Protein 3HFT (pdb70)

Foldseek 3Di:
DVLLQEAAPVQDDVVDCVSFQQHEEEEEEAPPFAPVLVVVVVVLVVVLVAAYEYADDDDDCCVVVQVPDPSYAYHHAFEQVVVVVDDDDDHDVVRVVVRCVRPPPGAEYAYDVLDDDPVNVLCLVSRHAEYERAEDALPNPDAAEWDFDPDSTIYDYEHEEFQVCQVVVPDQDDPDDSSGGSGHGHYYYYYSLCLLFDNHCVLVVVCVVCSNPPVCSNVSDDPDGGDNSSVVSVSVVRD

Solvent-accessible surface area: 10850 Å² total

B-factor: mean 38.39, std 8.43, range [23.44, 77.84]

Secondary structure (DSSP, 8-state):
-TT--B--GGG--TT-GGGTTT-EEEEEE-TT--HHHHHHHHHHHHHHT--EEEEE-S--THHHHHHH-TTEEEEE----HHHHHS--S--HHHHHHHHHTTSTT--EE--GGG---HHHH--TTTT--EE---B--TTSS-----B--SS---B--B-EEHHHHHHHT--SS-SS-TT--TTS-EEEEE-HHHH---S-HHHHHHTGGGTT-TTTGGGG--SSS-HHHHHHHHHHHH-

Nearest PDB structures (foldseek):
  3hft-assembly1_A-2  TM=1.003E+00  e=2.431E-51  Bordetella bronchiseptica
  6p7d-assembly1_B  TM=3.905E-01  e=9.434E-02  Salmonella enterica subsp. enterica serovar Typhimurium
  7e3s-assembly1_A  TM=4.113E-01  e=2.604E+00  Shewanella oneidensis MR-1
  3l8u-assembly1_A  TM=4.921E-01  e=8.035E+00  Streptococcus mutans UA159
  1zd1-assembly1_A  TM=1.980E-01  e=1.308E+00  Homo sapiens

CATH classification: 3.20.20.370

Organism: Bordetella bronchiseptica (strain ATCC BAA-588 / NCTC 13252 / RB50) (NCBI:txid257310)

Radius of gyration: 17.28 Å; Cα contacts (8 Å, |Δi|>4): 439; chains: 1; bounding box: 44×46×35 Å

Sequence (239 aa):
RYDNKFARISDIDINQPESWRGRIFLTFDIDWAADFVLQDTIDLIEGAGVCATWFATHSTPLLENIRRNPLFELGVHPNFNPLLAGAHHAEGVQEILDRTLELAPGCVSVRSHSLVQATSILNFGERRLRYDCNILVPWDAGIVLQQPWRHWTGDVRVPYLWEDDVACLYDWEFDSTFDYWYQPDGINVLDFHPIHVYNTESSLRRYEDSREVVHRNPVDLIRWRNTSSAGSRTFLQSLLARNI

Structure (mmCIF, N/CA/C/O backbone):
data_3HFT
#
_entry.id   3HFT
#
_cell.length_a   74.724
_cell.length_b   74.724
_cell.length_c   142.692
_cell.angle_alpha   90.000
_cell.angle_beta   90.000
_cell.angle_gamma   90.000
#
_symmetry.space_group_name_H-M   'P 41 21 2'
#
loop_
_entity.id
_entity.type
_entity.pdbx_description
1 polymer 'WbmS, polysaccharide deacetylase involved in O-antigen biosynthesis'
2 non-polymer 'ZINC ION'
3 non-polymer 'UNKNOWN LIGAND'
4 non-polymer 1,2-ETHANEDIOL
5 non-polymer (4S)-2-METHYL-2,4-PENTANEDIOL
6 water water
#
loop_
_atom_site.group_PDB
_atom_site.id
_atom_site.type_symbol
_atom_site.label_atom_id
_atom_site.label_alt_id
_atom_site.label_comp_id
_atom_site.label_asym_id
_atom_site.label_entity_id
_atom_site.label_seq_id
_atom_site.pdbx_PDB_ins_code
_atom_site.Cartn_x
_atom_site.Cartn_y
_atom_site.Cartn_z
_atom_site.occupancy
_atom_site.B_iso_or_equiv
_atom_site.auth_seq_id
_atom_site.auth_comp_id
_atom_site.auth_asym_id
_atom_site.auth_atom_id
_atom_site.pdbx_PDB_model_num
ATOM 1 N N . ARG A 1 16 ? 10.093 22.933 22.728 1.00 64.34 15 ARG A N 1
ATOM 2 C CA . ARG A 1 16 ? 11.555 22.942 23.013 1.00 63.87 15 ARG A CA 1
ATOM 3 C C . ARG A 1 16 ? 12.306 21.895 22.163 1.00 64.41 15 ARG A C 1
ATOM 4 O O . ARG A 1 16 ? 11.920 20.701 22.118 1.00 62.85 15 ARG A O 1
ATOM 7 N N . TYR A 1 17 ? 13.388 22.349 21.513 1.00 62.97 16 TYR A N 1
ATOM 8 C CA . TYR A 1 17 ? 14.284 21.467 20.741 1.00 60.89 16 TYR A CA 1
ATOM 9 C C . TYR A 1 17 ? 14.648 20.242 21.583 1.00 58.05 16 TYR A C 1
ATOM 10 O O . TYR A 1 17 ? 14.750 19.128 21.066 1.00 54.92 16 TYR A O 1
ATOM 19 N N . ASP A 1 18 ? 14.830 20.477 22.884 1.00 56.94 17 ASP A N 1
ATOM 20 C CA . ASP A 1 18 ? 15.177 19.429 23.845 1.00 56.10 17 ASP A CA 1
ATOM 21 C C . ASP A 1 18 ? 14.038 18.394 24.034 1.00 55.67 17 ASP A C 1
ATOM 22 O O . ASP A 1 18 ? 14.299 17.277 24.491 1.00 54.36 17 ASP A O 1
ATOM 27 N N . ASN A 1 19 ? 12.794 18.791 23.699 1.00 54.21 18 ASN A N 1
ATOM 28 C CA . ASN A 1 19 ? 11.625 17.884 23.613 1.00 50.74 18 ASN A CA 1
ATOM 29 C C . ASN A 1 19 ? 11.713 17.210 22.270 1.00 43.11 18 ASN A C 1
ATOM 30 O O . ASN A 1 19 ? 10.922 17.476 21.347 1.00 40.95 18 ASN A O 1
ATOM 32 N N . LYS A 1 20 ? 12.679 16.323 22.145 1.00 42.26 19 LYS A N 1
ATOM 33 C CA . LYS A 1 20 ? 12.921 15.708 20.860 1.00 41.66 19 LYS A CA 1
ATOM 34 C C . LYS A 1 20 ? 11.848 14.701 20.462 1.00 37.08 19 LYS A C 1
ATOM 35 O O . LYS A 1 20 ? 11.586 14.508 19.288 1.00 36.73 19 LYS A O 1
ATOM 41 N N . PHE A 1 21 ? 11.258 14.037 21.448 1.00 34.05 20 PHE A N 1
ATOM 42 C CA . PHE A 1 21 ? 10.335 12.937 21.224 1.00 33.47 20 PHE A CA 1
ATOM 43 C C . PHE A 1 21 ? 8.900 13.445 21.210 1.00 36.76 20 PHE A C 1
ATOM 44 O O . PHE A 1 21 ? 8.482 14.214 22.099 1.00 35.86 20 PHE A O 1
ATOM 52 N N . ALA A 1 22 ? 8.137 12.997 20.226 1.00 31.40 21 ALA A N 1
ATOM 53 C CA . ALA A 1 22 ? 6.774 13.449 20.082 1.00 31.22 21 ALA A CA 1
ATOM 54 C C . ALA A 1 22 ? 5.835 12.296 19.717 1.00 32.69 21 ALA A C 1
ATOM 55 O O . ALA A 1 22 ? 6.270 11.175 19.455 1.00 33.58 21 ALA A O 1
ATOM 57 N N . ARG A 1 23 ? 4.537 12.590 19.778 1.00 33.39 22 ARG A N 1
ATOM 58 C CA . ARG A 1 23 ? 3.492 11.690 19.344 1.00 31.13 22 ARG A CA 1
ATOM 59 C C . ARG A 1 23 ? 3.132 11.983 17.888 1.00 32.51 22 ARG A C 1
ATOM 60 O O . ARG A 1 23 ? 3.258 13.113 17.427 1.00 32.15 22 ARG A O 1
ATOM 68 N N . ILE A 1 24 ? 2.663 10.981 17.157 1.00 33.46 23 ILE A N 1
ATOM 69 C CA . ILE A 1 24 ? 2.261 11.235 15.764 1.00 31.84 23 ILE A CA 1
ATOM 70 C C . ILE A 1 24 ? 1.228 12.374 15.677 1.00 32.84 23 ILE A C 1
ATOM 71 O O . ILE A 1 24 ? 1.341 13.241 14.806 1.00 33.04 23 ILE A O 1
ATOM 76 N N . SER A 1 25 ? 0.252 12.431 16.594 1.00 31.21 24 SER A N 1
ATOM 77 C CA . SER A 1 25 ? -0.758 13.496 16.519 1.00 33.28 24 SER A CA 1
ATOM 78 C C . SER A 1 25 ? -0.228 14.885 16.858 1.00 34.18 24 SER A C 1
ATOM 79 O O . SER A 1 25 ? -0.976 15.873 16.766 1.00 35.87 24 SER A O 1
ATOM 82 N N . ASP A 1 26 ? 1.049 14.995 17.216 1.00 34.30 25 ASP A N 1
ATOM 83 C CA . ASP A 1 26 ? 1.656 16.309 17.446 1.00 33.79 25 ASP A CA 1
ATOM 84 C C . ASP A 1 26 ? 2.072 16.956 16.118 1.00 34.10 25 ASP A C 1
ATOM 85 O O . ASP A 1 26 ? 2.366 18.140 16.086 1.00 34.58 25 ASP A O 1
ATOM 90 N N . ILE A 1 27 ? 2.068 16.198 15.017 1.00 33.51 26 ILE A N 1
ATOM 91 C CA . ILE A 1 27 ? 2.448 16.725 13.704 1.00 33.92 26 ILE A CA 1
ATOM 92 C C . ILE A 1 27 ? 1.393 17.727 13.244 1.00 36.61 26 ILE A C 1
ATOM 93 O O . ILE A 1 27 ? 0.201 17.407 13.204 1.00 35.72 26 ILE A O 1
ATOM 98 N N . ASP A 1 28 ? 1.838 18.940 12.952 1.00 35.01 27 ASP A N 1
ATOM 99 C CA . ASP A 1 28 ? 0.984 19.980 12.427 1.00 37.20 27 ASP A CA 1
ATOM 100 C C . ASP A 1 28 ? 1.582 20.297 11.071 1.00 36.54 27 ASP A C 1
ATOM 101 O O . ASP A 1 28 ? 2.659 20.897 10.974 1.00 37.55 27 ASP A O 1
ATOM 106 N N . ILE A 1 29 ? 0.876 19.872 10.036 1.00 38.33 28 ILE A N 1
ATOM 107 C CA . ILE 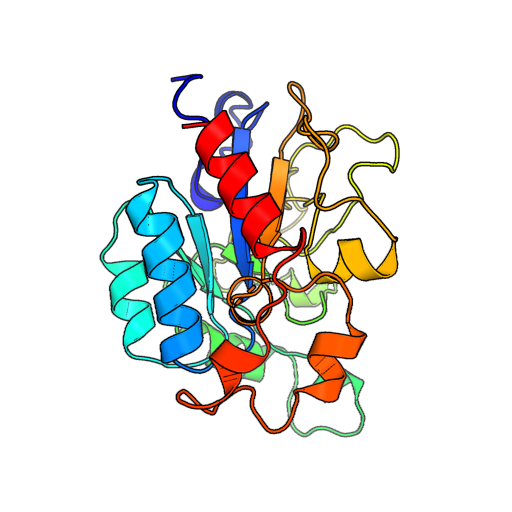A 1 29 ? 1.365 19.978 8.667 1.00 39.31 28 ILE A CA 1
ATOM 108 C C . ILE A 1 29 ? 1.654 21.435 8.310 1.00 40.40 28 ILE A C 1
ATOM 109 O O . ILE A 1 29 ? 2.449 21.702 7.440 1.00 39.46 28 ILE A O 1
ATOM 114 N N . ASN A 1 30 ? 1.017 22.382 8.996 1.00 40.15 29 ASN A N 1
ATOM 115 C CA . ASN A 1 30 ? 1.258 23.807 8.734 1.00 41.03 29 ASN A CA 1
ATOM 116 C C . ASN A 1 30 ? 2.432 24.412 9.478 1.00 40.45 29 ASN A C 1
ATOM 117 O O . ASN A 1 30 ? 2.708 25.586 9.315 1.00 38.65 29 ASN A O 1
ATOM 122 N N . GLN A 1 31 ? 3.105 23.630 10.312 1.00 37.11 30 GLN A N 1
ATOM 123 C CA . GLN A 1 31 ? 4.162 24.127 11.179 1.00 38.69 30 GLN A CA 1
ATOM 124 C C . GLN A 1 31 ? 5.285 23.117 11.234 1.00 37.84 30 GLN A C 1
ATOM 125 O O . GLN A 1 31 ? 5.242 22.206 12.058 1.00 35.46 30 GLN A O 1
ATOM 131 N N . PRO A 1 32 ? 6.284 23.262 10.352 1.00 38.45 31 PRO A N 1
ATOM 132 C CA . PRO A 1 32 ? 7.375 22.286 10.314 1.00 39.34 31 PRO A CA 1
ATOM 133 C C . PRO A 1 32 ? 8.108 22.120 11.629 1.00 37.92 31 PRO A C 1
ATOM 134 O O . PRO A 1 32 ? 8.690 21.070 11.849 1.00 38.80 31 PRO A O 1
ATOM 138 N N . GLU A 1 33 ? 8.061 23.131 12.504 1.00 35.27 32 GLU A N 1
ATOM 139 C CA . GLU A 1 33 ? 8.705 23.030 13.811 1.00 34.62 32 GLU A CA 1
ATOM 140 C C . GLU A 1 33 ? 8.126 21.850 14.584 1.00 35.52 32 GLU A C 1
ATOM 141 O O . GLU A 1 33 ? 8.765 21.300 15.471 1.00 36.17 32 GLU A O 1
ATOM 143 N N . SER A 1 34 ? 6.919 21.435 14.230 1.00 36.88 33 SER A N 1
ATOM 144 C CA . SER A 1 34 ? 6.275 20.335 14.939 1.00 36.26 33 SER A CA 1
ATOM 145 C C . SER A 1 34 ? 6.872 18.967 14.641 1.00 36.25 33 SER A C 1
ATOM 146 O O . SER A 1 34 ? 6.581 18.002 15.353 1.00 36.09 33 SER A O 1
ATOM 149 N N . TRP A 1 35 ? 7.686 18.863 13.597 1.00 36.30 34 TRP A N 1
ATOM 150 C CA . TRP A 1 35 ? 8.277 17.576 13.211 1.00 34.60 34 TRP A CA 1
ATOM 151 C C . TRP A 1 35 ? 9.742 17.584 12.830 1.00 33.14 34 TRP A C 1
ATOM 152 O O . TRP A 1 35 ? 10.400 16.553 12.903 1.00 31.71 34 TRP A O 1
ATOM 163 N N . ARG A 1 36 ? 10.253 18.710 12.364 1.00 33.65 35 ARG A N 1
ATOM 164 C CA . ARG A 1 36 ? 11.588 18.750 11.801 1.00 31.40 35 ARG A CA 1
ATOM 165 C C . ARG A 1 36 ? 12.634 18.448 12.821 1.00 32.29 35 ARG A C 1
ATOM 166 O O . ARG A 1 36 ? 12.737 19.120 13.859 1.00 31.65 35 ARG A O 1
ATOM 174 N N . GLY A 1 37 ? 13.409 17.415 12.561 1.00 31.29 36 GLY A N 1
ATOM 175 C CA . GLY A 1 37 ? 14.439 16.976 13.508 1.00 32.02 36 GLY A CA 1
ATOM 176 C C . GLY A 1 37 ? 13.948 16.225 14.737 1.00 33.00 36 GLY A C 1
ATOM 177 O O . GLY A 1 37 ? 14.743 15.855 15.597 1.00 33.15 36 GLY A O 1
ATOM 178 N N . ARG A 1 38 ? 12.651 15.974 14.826 1.00 32.76 37 ARG A N 1
ATOM 179 C CA . ARG A 1 38 ? 12.091 15.316 15.983 1.00 32.22 37 ARG A CA 1
ATOM 180 C C . ARG A 1 38 ? 12.012 13.835 15.735 1.00 32.31 37 ARG A C 1
ATOM 181 O O . ARG A 1 38 ? 12.075 13.379 14.585 1.00 32.24 37 ARG A O 1
ATOM 189 N N . ILE A 1 39 ? 11.867 13.105 16.830 1.00 32.11 38 ILE A N 1
ATOM 190 C CA . ILE A 1 39 ? 11.823 11.654 16.816 1.00 31.63 38 ILE A CA 1
ATOM 191 C C . ILE A 1 39 ? 10.439 11.206 17.267 1.00 32.95 38 ILE A C 1
ATOM 192 O O . ILE A 1 39 ? 9.904 11.695 18.279 1.00 32.09 38 ILE A O 1
ATOM 197 N N . PHE A 1 40 ? 9.844 10.328 16.477 1.00 31.54 39 PHE A N 1
ATOM 198 C CA . PHE A 1 40 ? 8.532 9.749 16.783 1.00 32.25 39 PHE A CA 1
ATOM 199 C C . PHE A 1 40 ? 8.666 8.235 16.955 1.00 32.71 39 PHE A C 1
ATOM 200 O O . PHE A 1 40 ? 8.790 7.487 15.974 1.00 33.53 39 PHE A O 1
ATOM 208 N N . LEU A 1 41 ? 8.723 7.778 18.207 1.00 31.49 40 LEU A N 1
ATOM 209 C CA . LEU A 1 41 ? 8.807 6.348 18.483 1.00 32.78 40 LEU A CA 1
ATOM 210 C C . LEU A 1 41 ? 7.410 5.775 18.336 1.00 30.75 40 LEU A C 1
ATOM 211 O O . LEU A 1 41 ? 6.432 6.296 18.934 1.00 33.31 40 LEU A O 1
ATOM 216 N N . THR A 1 42 ? 7.294 4.739 17.522 1.00 32.24 41 THR A N 1
ATOM 217 C CA . THR A 1 42 ? 6.022 4.092 17.280 1.00 32.20 41 THR A CA 1
ATOM 218 C C . THR A 1 42 ? 6.171 2.589 17.537 1.00 34.00 41 THR A C 1
ATOM 219 O O . THR A 1 42 ? 7.220 2.000 17.270 1.00 33.49 41 THR A O 1
ATOM 223 N N . PHE A 1 43 ? 5.102 1.998 18.060 1.00 32.84 42 PHE A N 1
ATOM 224 C CA . PHE A 1 43 ? 5.078 0.604 18.429 1.00 32.47 42 PHE A CA 1
ATOM 225 C C . PHE A 1 43 ? 3.895 -0.110 17.815 1.00 33.17 42 PHE A C 1
ATOM 226 O O . PHE A 1 43 ? 2.768 0.217 18.093 1.00 33.07 42 PHE A O 1
ATOM 234 N N . ASP A 1 44 ? 4.179 -1.058 16.936 1.00 34.21 43 ASP A N 1
ATOM 235 C CA . ASP A 1 44 ? 3.194 -1.943 16.344 1.00 32.37 43 ASP A CA 1
ATOM 236 C C . ASP A 1 44 ? 3.099 -3.157 17.306 1.00 33.72 43 ASP A C 1
ATOM 237 O O . ASP A 1 44 ? 4.043 -3.968 17.429 1.00 34.73 43 ASP A O 1
ATOM 242 N N . ILE A 1 45 ? 1.995 -3.234 18.012 1.00 33.61 44 ILE A N 1
ATOM 243 C CA . ILE A 1 45 ? 1.852 -4.196 19.118 1.00 33.68 44 ILE A CA 1
ATOM 244 C C . ILE A 1 45 ? 1.910 -5.648 18.608 1.00 33.62 44 ILE A C 1
ATOM 245 O O . ILE A 1 45 ? 2.487 -6.501 19.251 1.00 33.31 44 ILE A O 1
ATOM 250 N N . ASP A 1 46 ? 1.359 -5.900 17.425 1.00 32.78 45 ASP A N 1
ATOM 251 C CA . ASP A 1 46 ? 1.389 -7.219 16.773 1.00 32.50 45 ASP A CA 1
ATOM 252 C C . ASP A 1 46 ? 1.054 -8.392 17.693 1.00 32.27 45 ASP A C 1
ATOM 253 O O . ASP A 1 46 ? 1.789 -9.388 17.751 1.00 33.04 45 ASP A O 1
ATOM 258 N N . TRP A 1 47 ? -0.063 -8.277 18.393 1.00 34.58 46 TRP A N 1
ATOM 259 C CA . TRP A 1 47 ? -0.592 -9.380 19.199 1.00 33.67 46 TRP A CA 1
ATOM 260 C C . TRP A 1 47 ? 0.341 -9.892 20.293 1.00 34.34 46 TRP A C 1
ATOM 261 O O . TRP A 1 47 ? 0.205 -11.021 20.740 1.00 35.27 46 TRP A O 1
ATOM 272 N N . ALA A 1 48 ? 1.271 -9.064 20.753 1.00 32.93 47 ALA A N 1
ATOM 273 C CA . ALA A 1 48 ? 2.154 -9.460 21.858 1.00 33.44 47 ALA A CA 1
ATOM 274 C C . ALA A 1 48 ? 1.381 -9.858 23.116 1.00 33.04 47 ALA A C 1
ATOM 275 O O . ALA A 1 48 ? 0.377 -9.249 23.485 1.00 32.28 47 ALA A O 1
ATOM 277 N N . ALA A 1 49 ? 1.871 -10.877 23.803 1.00 32.18 48 ALA A N 1
ATOM 278 C CA . ALA A 1 49 ? 1.330 -11.252 25.075 1.00 29.59 48 ALA A CA 1
ATOM 279 C C . ALA A 1 49 ? 1.469 -10.042 26.007 1.00 32.11 48 ALA A C 1
ATOM 280 O O . ALA A 1 49 ? 2.361 -9.230 25.845 1.00 30.45 48 ALA A O 1
ATOM 282 N N . ASP A 1 50 ? 0.607 -9.957 27.011 1.00 31.95 49 ASP A N 1
ATOM 283 C CA . ASP A 1 50 ? 0.634 -8.864 27.966 1.00 32.58 49 ASP A CA 1
ATOM 284 C C . ASP A 1 50 ? 1.982 -8.653 28.652 1.00 32.64 49 ASP A C 1
ATOM 285 O O . ASP A 1 50 ? 2.381 -7.511 28.852 1.00 32.83 49 ASP A O 1
ATOM 290 N N . PHE A 1 51 ? 2.689 -9.725 29.040 1.00 34.03 50 PHE A N 1
ATOM 291 C CA . PHE A 1 51 ? 3.960 -9.536 29.759 1.00 31.67 50 PHE A CA 1
ATOM 292 C C . PHE A 1 51 ? 4.998 -8.896 28.835 1.00 31.68 50 PHE A C 1
ATOM 293 O O . PHE A 1 51 ? 5.823 -8.082 29.262 1.00 33.05 50 PHE A O 1
ATOM 301 N N . VAL A 1 52 ? 4.925 -9.237 27.554 1.00 31.88 51 VAL A N 1
ATOM 302 C CA . VAL A 1 52 ? 5.802 -8.653 26.542 1.00 31.51 51 VAL A CA 1
ATOM 303 C C . VAL A 1 52 ? 5.457 -7.175 26.322 1.00 32.41 51 VAL A C 1
ATOM 304 O O . VAL A 1 52 ? 6.344 -6.334 26.303 1.00 32.84 51 VAL A O 1
ATOM 308 N N . LEU A 1 53 ? 4.172 -6.856 26.164 1.00 32.61 52 LEU A N 1
ATOM 309 C CA . LEU A 1 53 ? 3.770 -5.459 25.955 1.00 31.41 52 LEU A CA 1
ATOM 310 C C . LEU A 1 53 ? 4.107 -4.648 27.200 1.00 31.94 52 LEU A C 1
ATOM 311 O O . LEU A 1 53 ? 4.643 -3.543 27.096 1.00 33.34 52 LEU A O 1
ATOM 316 N N . GLN A 1 54 ? 3.857 -5.216 28.382 1.00 32.97 53 GLN A N 1
ATOM 317 C CA . GLN A 1 54 ? 4.174 -4.502 29.621 1.00 33.41 53 GLN A CA 1
ATOM 318 C C . GLN A 1 54 ? 5.644 -4.129 29.729 1.00 31.04 53 GLN A C 1
ATOM 319 O O . GLN A 1 54 ? 5.986 -3.058 30.212 1.00 32.07 53 GLN A O 1
ATOM 325 N N . ASP A 1 55 ? 6.525 -5.008 29.278 1.00 33.82 54 ASP A N 1
ATOM 326 C CA . ASP A 1 55 ? 7.956 -4.743 29.340 1.00 33.11 54 ASP A CA 1
ATOM 327 C C . ASP A 1 55 ? 8.324 -3.568 28.464 1.00 33.63 54 ASP A C 1
ATOM 328 O O . ASP A 1 55 ? 9.137 -2.717 28.852 1.00 34.16 54 ASP A O 1
ATOM 333 N N . THR A 1 56 ? 7.729 -3.504 27.268 1.00 34.36 55 THR A N 1
ATOM 334 C CA . THR A 1 56 ? 7.991 -2.375 26.387 1.00 33.84 55 THR A CA 1
ATOM 335 C C . THR A 1 56 ? 7.448 -1.081 26.989 1.00 33.66 55 THR A C 1
ATOM 336 O O . THR A 1 56 ? 8.145 -0.087 27.002 1.00 33.04 55 THR A O 1
ATOM 340 N N . ILE A 1 57 ? 6.201 -1.082 27.456 1.00 33.92 56 ILE A N 1
ATOM 341 C CA . ILE A 1 57 ? 5.627 0.083 28.168 1.00 34.46 56 ILE A CA 1
ATOM 342 C C . ILE A 1 57 ? 6.542 0.552 29.313 1.00 34.42 56 ILE A C 1
ATOM 343 O O . ILE A 1 57 ? 6.833 1.744 29.448 1.00 34.23 56 ILE A O 1
ATOM 348 N N . ASP A 1 58 ? 7.003 -0.382 30.136 1.00 34.15 57 ASP A N 1
ATOM 349 C CA . ASP A 1 58 ? 7.881 -0.022 31.260 1.00 35.29 57 ASP A CA 1
ATOM 350 C C . ASP A 1 58 ? 9.177 0.663 30.821 1.00 33.58 57 ASP A C 1
ATOM 351 O O . ASP A 1 58 ? 9.613 1.639 31.418 1.00 32.76 57 ASP A O 1
ATOM 356 N N . LEU A 1 59 ? 9.751 0.187 29.730 1.00 35.76 58 LEU A N 1
ATOM 357 C CA . LEU A 1 59 ? 10.975 0.738 29.192 1.00 37.03 58 LEU A CA 1
ATOM 358 C C . LEU A 1 59 ? 10.787 2.186 28.719 1.00 36.54 58 LEU A C 1
ATOM 359 O O . LEU A 1 59 ? 11.582 3.081 29.060 1.00 35.68 58 LEU A O 1
ATOM 364 N N . ILE A 1 60 ? 9.708 2.446 27.980 1.00 34.11 59 ILE A N 1
ATOM 365 C CA . ILE A 1 60 ? 9.408 3.815 27.516 1.00 33.83 59 ILE A CA 1
ATOM 366 C C . ILE A 1 60 ? 8.972 4.74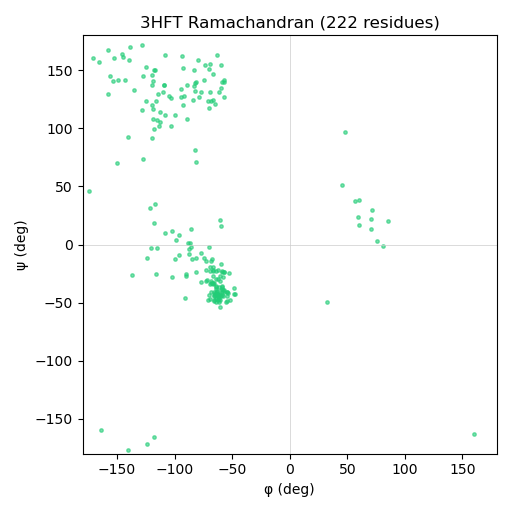7 28.668 1.00 34.97 59 ILE A C 1
ATOM 367 O O . ILE A 1 60 ? 9.441 5.888 28.759 1.00 35.03 59 ILE A O 1
ATOM 372 N N . GLU A 1 61 ? 8.105 4.255 29.567 1.00 35.16 60 GLU A N 1
ATOM 373 C CA . GLU A 1 61 ? 7.731 5.011 30.755 1.00 35.51 60 GLU A CA 1
ATOM 374 C C . GLU A 1 61 ? 8.954 5.380 31.598 1.00 36.08 60 GLU A C 1
ATOM 375 O O . GLU A 1 61 ? 9.042 6.489 32.089 1.00 34.15 60 GLU A O 1
ATOM 381 N N . GLY A 1 62 ? 9.916 4.473 31.722 1.00 34.89 61 GLY A N 1
ATOM 382 C CA . GLY A 1 62 ? 11.140 4.762 32.464 1.00 34.31 61 GLY A CA 1
ATOM 383 C C . GLY A 1 62 ? 11.965 5.900 31.885 1.00 34.65 61 GLY A C 1
ATOM 384 O O . GLY A 1 62 ? 12.665 6.599 32.621 1.00 32.70 61 GLY A O 1
ATOM 385 N N . ALA A 1 63 ? 11.886 6.084 30.570 1.00 35.19 62 ALA A N 1
ATOM 386 C CA . ALA A 1 63 ? 12.583 7.160 29.875 1.00 35.16 62 ALA A CA 1
ATOM 387 C C . ALA A 1 63 ? 11.815 8.460 29.988 1.00 36.70 62 ALA A C 1
ATOM 388 O O . ALA A 1 63 ? 12.377 9.537 29.839 1.00 38.52 62 ALA A O 1
ATOM 390 N N . GLY A 1 64 ? 10.514 8.362 30.219 1.00 37.25 63 GLY A N 1
ATOM 391 C CA . GLY A 1 64 ? 9.668 9.531 30.349 1.00 35.49 63 GLY A CA 1
ATOM 392 C C . GLY A 1 64 ? 9.415 10.295 29.066 1.00 36.62 63 GLY A C 1
ATOM 393 O O . GLY A 1 64 ? 9.204 11.500 29.112 1.00 34.09 63 GLY A O 1
ATOM 394 N N . VAL A 1 65 ? 9.423 9.599 27.929 1.00 36.27 64 VAL A N 1
ATOM 395 C CA . VAL A 1 65 ? 9.229 10.226 26.606 1.00 35.49 64 VAL A CA 1
ATOM 396 C C . VAL A 1 65 ? 7.853 9.886 25.997 1.00 35.32 64 VAL A C 1
ATOM 397 O O . VAL A 1 65 ? 7.171 8.938 26.430 1.00 34.89 64 VAL A O 1
ATOM 401 N N . CYS A 1 66 ? 7.464 10.676 25.001 1.00 33.66 65 CYS A N 1
ATOM 402 C CA . CYS A 1 66 ? 6.263 10.439 24.199 1.00 34.38 65 CYS A CA 1
ATOM 403 C C . CYS A 1 66 ? 6.434 9.209 23.322 1.00 34.55 65 CYS A C 1
ATOM 404 O O . CYS A 1 66 ? 7.551 8.834 22.969 1.00 33.91 65 CYS A O 1
ATOM 407 N N . ALA A 1 67 ? 5.313 8.598 22.945 1.00 33.14 66 ALA A N 1
ATOM 408 C CA . ALA A 1 67 ? 5.329 7.475 22.031 1.00 32.63 66 ALA A CA 1
ATOM 409 C C . ALA A 1 67 ? 3.915 7.225 21.505 1.00 35.90 66 ALA A C 1
ATOM 410 O O . ALA A 1 67 ? 2.934 7.652 22.113 1.00 31.56 66 ALA A O 1
ATOM 412 N N . THR A 1 68 ? 3.823 6.580 20.349 1.00 33.57 67 THR A N 1
ATOM 413 C CA . THR A 1 68 ? 2.535 6.247 19.746 1.00 33.64 67 THR A CA 1
ATOM 414 C C . THR A 1 68 ? 2.462 4.726 19.609 1.00 33.18 67 THR A C 1
ATOM 415 O O . THR A 1 68 ? 3.430 4.103 19.206 1.00 33.80 67 THR A O 1
ATOM 419 N N . TRP A 1 69 ? 1.305 4.145 19.928 1.00 33.09 68 TRP A N 1
ATOM 420 C CA . TRP A 1 69 ? 1.156 2.678 20.035 1.00 32.37 68 TRP A CA 1
ATOM 421 C C . TRP A 1 69 ? 0.034 2.256 19.134 1.00 33.58 68 TRP A C 1
ATOM 422 O O . TRP A 1 69 ? -1.092 2.758 19.280 1.00 34.16 68 TRP A O 1
ATOM 433 N N . PHE A 1 70 ? 0.306 1.345 18.210 1.00 31.51 69 PHE A N 1
ATOM 434 C CA . PHE A 1 70 ? -0.742 0.896 17.291 1.00 32.24 69 PHE A CA 1
ATOM 435 C C . PHE A 1 70 ? -1.319 -0.446 17.752 1.00 32.71 69 PHE A C 1
ATOM 436 O O . PHE A 1 70 ? -0.632 -1.459 17.742 1.00 31.49 69 PHE A O 1
ATOM 444 N N . ALA A 1 71 ? -2.585 -0.419 18.188 1.00 31.64 70 ALA A N 1
ATOM 445 C CA . ALA A 1 71 ? -3.205 -1.588 18.838 1.00 31.63 70 ALA A CA 1
ATOM 446 C C . ALA A 1 71 ? -3.752 -2.607 17.852 1.00 34.29 70 ALA A C 1
ATOM 447 O O . ALA A 1 71 ? -4.407 -2.255 16.847 1.00 33.02 70 ALA A O 1
ATOM 449 N N . THR A 1 72 ? -3.493 -3.872 18.151 1.00 33.11 71 THR A N 1
ATOM 450 C CA . THR A 1 72 ? -3.956 -4.987 17.344 1.00 33.69 71 THR A CA 1
ATOM 451 C C . THR A 1 72 ? -5.161 -5.691 17.945 1.00 33.40 71 THR A C 1
ATOM 452 O O . THR A 1 72 ? -5.961 -6.281 17.237 1.00 31.90 71 THR A O 1
ATOM 456 N N . HIS A 1 73 ? -5.279 -5.630 19.257 1.00 33.49 72 HIS A N 1
ATOM 457 C CA . HIS A 1 73 ? -6.241 -6.471 19.952 1.00 33.66 72 HIS A CA 1
ATOM 458 C C . HIS A 1 73 ? -6.591 -5.873 21.293 1.00 33.02 72 HIS A C 1
ATOM 459 O O . HIS A 1 73 ? -5.953 -4.933 21.760 1.00 32.97 72 HIS A O 1
ATOM 466 N N . SER A 1 74 ? -7.635 -6.405 21.905 1.00 34.09 73 SER A N 1
ATOM 467 C CA . SER A 1 74 ? -8.089 -5.870 23.145 1.00 36.17 73 SER A CA 1
ATOM 468 C C . SER A 1 74 ? -7.246 -6.443 24.285 1.00 36.29 73 SER A C 1
ATOM 469 O O . SER A 1 74 ? -7.022 -7.655 24.341 1.00 37.66 73 SER A O 1
ATOM 472 N N . THR A 1 75 ? -6.780 -5.561 25.171 1.00 36.28 74 THR A N 1
ATOM 473 C CA . THR A 1 75 ? -6.046 -5.932 26.389 1.00 35.54 74 THR A CA 1
ATOM 474 C C . THR A 1 75 ? -6.185 -4.810 27.411 1.00 35.43 74 THR A C 1
ATOM 475 O O . THR A 1 75 ? -6.235 -3.634 27.051 1.00 33.73 74 THR A O 1
ATOM 479 N N . PRO A 1 76 ? -6.253 -5.154 28.697 1.00 35.60 75 PRO A N 1
ATOM 480 C CA . PRO A 1 76 ? -6.330 -4.067 29.668 1.00 35.02 75 PRO A CA 1
ATOM 481 C C . PRO A 1 76 ? -5.135 -3.101 29.630 1.00 35.85 75 PRO A C 1
ATOM 482 O O . PRO A 1 76 ? -5.249 -1.976 30.114 1.00 34.56 75 PRO A O 1
ATOM 486 N N . LEU A 1 77 ? -4.023 -3.502 29.010 1.00 34.09 76 LEU A N 1
ATOM 487 C CA . LEU A 1 77 ? -2.862 -2.643 28.931 1.00 34.59 76 LEU A CA 1
ATOM 488 C C . LEU A 1 77 ? -3.087 -1.436 28.021 1.00 34.86 76 LEU A C 1
ATOM 489 O O . LEU A 1 77 ? -2.383 -0.439 28.138 1.00 35.77 76 LEU A O 1
ATOM 494 N N . LEU A 1 78 ? -4.078 -1.498 27.141 1.00 36.47 77 LEU A N 1
ATOM 495 C CA . LEU A 1 78 ? -4.419 -0.328 26.343 1.00 36.20 77 LEU A CA 1
ATOM 496 C C . LEU A 1 78 ? -4.834 0.833 27.252 1.00 36.01 77 LEU A C 1
ATOM 497 O O . LEU A 1 78 ? -4.595 1.995 26.937 1.00 35.74 77 LEU A O 1
ATOM 502 N N . GLU A 1 79 ? -5.435 0.519 28.391 1.00 37.21 78 GLU A N 1
ATOM 503 C CA . GLU A 1 79 ? -5.828 1.553 29.349 1.00 39.35 78 GLU A CA 1
ATOM 504 C C . GLU A 1 79 ? -4.599 2.254 29.963 1.00 38.18 78 GLU A C 1
ATOM 505 O O . GLU A 1 79 ? -4.649 3.447 30.224 1.00 37.88 78 GLU A O 1
ATOM 511 N N . ASN A 1 80 ? -3.492 1.529 30.143 1.00 37.65 79 ASN A N 1
ATOM 512 C CA . ASN A 1 80 ? -2.230 2.144 30.587 1.00 38.94 79 ASN A CA 1
ATOM 513 C C . ASN A 1 80 ? -1.775 3.201 29.579 1.00 37.91 79 ASN A C 1
ATOM 514 O O . ASN A 1 80 ? -1.349 4.290 29.938 1.00 37.61 79 ASN A O 1
ATOM 519 N N . ILE A 1 81 ? -1.858 2.841 28.308 1.00 35.98 80 ILE A N 1
ATOM 520 C CA . ILE A 1 81 ? -1.462 3.710 27.211 1.00 37.21 80 ILE A CA 1
ATOM 521 C C . ILE A 1 81 ? -2.389 4.930 27.150 1.00 38.10 80 ILE A C 1
ATOM 522 O O . ILE A 1 81 ? -1.929 6.068 27.061 1.00 38.79 80 ILE A O 1
ATOM 527 N N . ARG A 1 82 ? -3.698 4.710 27.213 1.00 40.26 81 ARG A N 1
ATOM 528 C CA . ARG A 1 82 ? -4.634 5.841 27.233 1.00 41.35 81 ARG A CA 1
ATOM 529 C C . ARG A 1 82 ? -4.330 6.817 28.379 1.00 39.89 81 ARG A C 1
ATOM 530 O O . ARG A 1 82 ? -4.267 8.020 28.163 1.00 36.24 81 ARG A O 1
ATOM 538 N N . ARG A 1 83 ? -4.172 6.296 29.596 1.00 37.31 82 ARG A N 1
ATOM 539 C CA . ARG A 1 83 ? -3.912 7.133 30.780 1.00 38.84 82 ARG A CA 1
ATOM 540 C C . ARG A 1 83 ? -2.696 8.023 30.680 1.00 37.68 82 ARG A C 1
ATOM 541 O O . ARG A 1 83 ? -2.694 9.156 31.167 1.00 37.53 82 ARG A O 1
ATOM 549 N N . ASN A 1 84 ? -1.626 7.485 30.124 1.00 36.70 83 ASN A N 1
ATOM 550 C CA . ASN A 1 84 ? -0.395 8.218 30.065 1.00 35.92 83 ASN A CA 1
ATOM 551 C C . ASN A 1 84 ? -0.555 9.362 29.061 1.00 36.90 83 ASN A C 1
ATOM 552 O O . ASN A 1 84 ? -0.745 9.127 27.857 1.00 35.88 83 ASN A O 1
ATOM 557 N N . PRO A 1 85 ? -0.433 10.607 29.539 1.00 36.32 84 PRO A N 1
ATOM 558 C CA . PRO A 1 85 ? -0.632 11.739 28.638 1.00 37.58 84 PRO A CA 1
ATOM 559 C C . PRO A 1 85 ? 0.466 11.882 27.581 1.00 38.37 84 PRO A C 1
ATOM 560 O O . PRO A 1 85 ? 0.291 12.620 26.609 1.00 39.07 84 PRO A O 1
ATOM 564 N N . LEU A 1 86 ? 1.581 11.187 27.759 1.00 35.54 85 LEU A N 1
ATOM 565 C CA . LEU A 1 86 ? 2.658 11.226 26.780 1.00 34.97 85 LEU A CA 1
ATOM 566 C C . LEU A 1 86 ? 2.466 10.183 25.682 1.00 34.40 85 LEU A C 1
ATOM 567 O O . LEU A 1 86 ? 3.207 10.172 24.689 1.00 34.59 85 LEU A O 1
ATOM 572 N N . PHE A 1 87 ? 1.485 9.303 25.850 1.00 31.75 86 PHE A N 1
ATOM 573 C CA . PHE A 1 87 ? 1.270 8.216 24.909 1.00 34.42 86 PHE A CA 1
ATOM 574 C C . PHE A 1 87 ? 0.019 8.408 24.078 1.00 33.80 86 PHE A C 1
ATOM 575 O O . PHE A 1 87 ? -1.023 8.743 24.594 1.00 32.67 86 PHE A O 1
ATOM 583 N N . GLU A 1 88 ? 0.119 8.134 22.794 1.00 31.43 87 GLU A N 1
ATOM 584 C CA . GLU A 1 88 ? -1.036 8.174 21.916 1.00 31.17 87 GLU A CA 1
ATOM 585 C C . GLU A 1 88 ? -1.372 6.730 21.532 1.00 32.62 87 GLU A C 1
ATOM 586 O O . GLU A 1 88 ? -0.480 5.930 21.253 1.00 32.12 87 GLU A O 1
ATOM 592 N N . LEU A 1 89 ? -2.656 6.400 21.545 1.00 33.35 88 LEU A N 1
ATOM 593 C CA . LEU A 1 89 ? -3.117 5.086 21.125 1.00 34.83 88 LEU A CA 1
ATOM 594 C C . LEU A 1 89 ? -3.711 5.240 19.721 1.00 34.61 88 LEU A C 1
ATOM 595 O O . LEU A 1 89 ? -4.584 6.086 19.493 1.00 31.90 88 LEU A O 1
ATOM 600 N N . GLY A 1 90 ? -3.212 4.431 18.793 1.00 33.91 89 GLY A N 1
ATOM 601 C CA . GLY A 1 90 ? -3.749 4.346 17.450 1.00 32.65 89 GLY A CA 1
ATOM 602 C C . GLY A 1 90 ? -4.124 2.898 17.168 1.00 34.17 89 GLY A C 1
ATOM 603 O O . GLY A 1 90 ? -4.117 2.044 18.083 1.00 32.84 89 GLY A O 1
ATOM 604 N N . VAL A 1 91 ? -4.469 2.615 15.915 1.00 32.38 90 VAL A N 1
ATOM 605 C CA . VAL A 1 91 ? -4.919 1.269 15.512 1.00 34.31 90 VAL A CA 1
ATOM 606 C C . VAL A 1 91 ? -4.010 0.615 14.489 1.00 34.59 90 VAL A C 1
ATOM 607 O O . VAL A 1 91 ? -3.362 1.299 13.686 1.00 34.72 90 VAL A O 1
ATOM 611 N N . HIS A 1 92 ? -3.976 -0.717 14.558 1.00 33.19 91 HIS A N 1
ATOM 612 C CA . HIS A 1 92 ? -3.198 -1.569 13.685 1.00 33.30 91 HIS A CA 1
ATOM 613 C C . HIS A 1 92 ? -4.102 -2.651 13.071 1.00 35.48 91 HIS A C 1
ATOM 614 O O . HIS A 1 92 ? -4.032 -3.828 13.428 1.00 33.12 91 HIS A O 1
ATOM 621 N N . PRO A 1 93 ? -4.951 -2.248 12.120 1.00 34.90 92 PRO A N 1
ATOM 622 C CA . PRO A 1 93 ? -5.884 -3.163 11.478 1.00 33.92 92 PRO A CA 1
ATOM 623 C C . PRO A 1 93 ? -5.137 -4.198 10.634 1.00 34.75 92 PRO A C 1
ATOM 624 O O . PRO A 1 93 ? -4.082 -3.884 10.055 1.00 35.32 92 PRO A O 1
ATOM 628 N N . ASN A 1 94 ? -5.690 -5.411 10.576 1.00 35.52 93 ASN A N 1
ATOM 629 C CA . ASN A 1 94 ? -5.101 -6.502 9.822 1.00 35.76 93 ASN A CA 1
ATOM 630 C C . ASN A 1 94 ? -5.940 -6.921 8.637 1.00 36.46 93 ASN A C 1
ATOM 631 O O . ASN A 1 94 ? -6.957 -7.636 8.792 1.00 32.48 93 ASN A O 1
ATOM 636 N N . PHE A 1 95 ? -5.524 -6.472 7.452 1.00 32.12 94 PHE A N 1
ATOM 637 C CA . PHE A 1 95 ? -6.247 -6.773 6.231 1.00 34.37 94 PHE A CA 1
ATOM 638 C C . PHE A 1 95 ? -5.634 -7.932 5.452 1.00 34.70 94 PHE A C 1
ATOM 639 O O . PHE A 1 95 ? -6.149 -8.275 4.387 1.00 37.63 94 PHE A O 1
ATOM 647 N N . ASN A 1 96 ? -4.600 -8.569 6.000 1.00 34.52 95 ASN A N 1
ATOM 648 C CA . ASN A 1 96 ? -3.945 -9.698 5.335 1.00 35.76 95 ASN A CA 1
ATOM 649 C C . ASN A 1 96 ? -4.888 -10.820 4.935 1.00 36.34 95 ASN A C 1
ATOM 650 O O . ASN A 1 96 ? -4.768 -11.359 3.843 1.00 39.77 95 ASN A O 1
ATOM 655 N N . PRO A 1 97 ? -5.839 -11.182 5.797 1.00 35.40 96 PRO A N 1
ATOM 656 C CA . PRO A 1 97 ? -6.759 -12.256 5.366 1.00 37.30 96 PRO A CA 1
ATOM 657 C C . PRO A 1 97 ? -7.504 -11.964 4.058 1.00 38.15 96 PRO A C 1
ATOM 658 O O . PRO A 1 97 ? -7.925 -12.877 3.360 1.00 36.77 96 PRO A O 1
ATOM 662 N N . LEU A 1 98 ? -7.646 -10.690 3.712 1.00 37.78 97 LEU A N 1
ATOM 663 C CA . LEU A 1 98 ? -8.321 -10.333 2.482 1.00 37.03 97 LEU A CA 1
ATOM 664 C C . LEU A 1 98 ? -7.452 -10.691 1.280 1.00 37.86 97 LEU A C 1
ATOM 665 O O . LEU A 1 98 ? -7.952 -11.006 0.194 1.00 37.71 97 LEU A O 1
ATOM 670 N N . LEU A 1 99 ? -6.147 -10.640 1.484 1.00 35.85 98 LEU A N 1
ATOM 671 C CA . LEU A 1 99 ? -5.182 -10.875 0.417 1.00 37.19 98 LEU A CA 1
ATOM 672 C C . LEU A 1 99 ? -4.804 -12.353 0.328 1.00 39.51 98 LEU A C 1
ATOM 673 O O . LEU A 1 99 ? -4.431 -12.856 -0.744 1.00 39.21 98 LEU A O 1
ATOM 678 N N . ALA A 1 100 ? -4.942 -13.038 1.457 1.00 40.79 99 ALA A N 1
ATOM 679 C CA . ALA A 1 100 ? -4.512 -14.432 1.606 1.00 43.42 99 ALA A CA 1
ATOM 680 C C . ALA A 1 100 ? -5.266 -15.461 0.785 1.00 44.04 99 ALA A C 1
ATOM 681 O O . ALA A 1 100 ? -4.720 -16.513 0.473 1.00 46.70 99 ALA A O 1
ATOM 683 N N . GLY A 1 101 ? -6.517 -15.180 0.465 1.00 42.32 100 GLY A N 1
ATOM 684 C CA . GLY A 1 101 ? -7.335 -16.103 -0.284 1.00 42.71 100 GLY A CA 1
ATOM 685 C C . GLY A 1 101 ? -8.779 -15.736 -0.047 1.00 43.70 100 GLY A C 1
ATOM 686 O O . GLY A 1 101 ? -9.066 -14.648 0.442 1.00 43.72 100 GLY A O 1
ATOM 687 N N . ALA A 1 102 ? -9.698 -16.646 -0.357 1.00 42.53 101 ALA A N 1
ATOM 688 C CA . ALA A 1 102 ? -11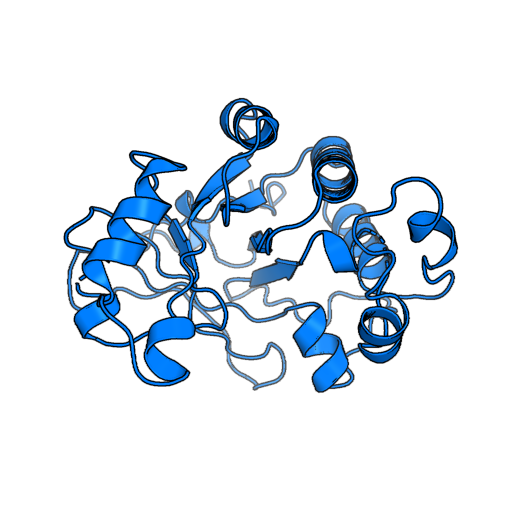.109 -16.339 -0.232 1.00 41.39 101 ALA A CA 1
ATOM 689 C C . ALA A 1 102 ? -11.435 -15.852 1.178 1.00 39.38 101 ALA A C 1
ATOM 690 O O . ALA A 1 102 ? -10.840 -16.301 2.149 1.00 40.14 101 ALA A O 1
ATOM 692 N N A HIS A 1 103 ? -12.370 -14.909 1.280 0.50 41.00 102 HIS A N 1
ATOM 693 N N B HIS A 1 103 ? -12.413 -14.960 1.275 0.50 40.59 102 HIS A N 1
ATOM 694 C CA A HIS A 1 103 ? -12.743 -14.321 2.572 0.50 41.26 102 HIS A CA 1
ATOM 695 C CA B HIS A 1 103 ? -12.773 -14.358 2.551 0.50 40.53 102 HIS A CA 1
ATOM 696 C C A HIS A 1 103 ? -14.176 -13.810 2.485 0.50 41.30 102 HIS A C 1
ATOM 697 C C B HIS A 1 103 ? -14.188 -13.812 2.479 0.50 40.88 102 HIS A C 1
ATOM 698 O O A HIS A 1 103 ? -14.653 -13.477 1.402 0.50 41.09 102 HIS A O 1
ATOM 699 O O B HIS A 1 103 ? -14.664 -13.453 1.403 0.50 40.71 102 HIS A O 1
ATOM 712 N N . ALA A 1 104 ? -14.843 -13.731 3.634 1.00 41.60 103 ALA A N 1
ATOM 713 C CA . ALA A 1 104 ? -16.255 -13.309 3.714 1.00 42.62 103 ALA A CA 1
ATOM 714 C C . ALA A 1 104 ? -16.486 -11.809 3.869 1.00 43.92 103 ALA A C 1
ATOM 715 O O . ALA A 1 104 ? -17.609 -11.333 3.719 1.00 45.94 103 ALA A O 1
ATOM 717 N N . GLU A 1 105 ? -15.425 -11.060 4.150 1.00 43.72 104 GLU A N 1
ATOM 718 C CA . GLU A 1 105 ? -15.533 -9.644 4.455 1.00 44.78 104 GLU A CA 1
ATOM 719 C C . GLU A 1 105 ? -14.592 -8.827 3.615 1.00 41.94 104 GLU A C 1
ATOM 720 O O . GLU A 1 105 ? -13.751 -9.375 2.934 1.00 41.41 104 GLU A O 1
ATOM 726 N N . GLY A 1 106 ? -14.739 -7.510 3.710 1.00 41.23 105 GLY A N 1
ATOM 727 C CA . GLY A 1 106 ? -13.794 -6.570 3.101 1.00 39.73 105 GLY A CA 1
ATOM 728 C C . GLY A 1 106 ? -13.120 -5.712 4.161 1.00 38.99 105 GLY A C 1
ATOM 729 O O . GLY A 1 106 ? -13.171 -5.998 5.369 1.00 37.33 105 GLY A O 1
ATOM 730 N N . VAL A 1 107 ? -12.487 -4.648 3.692 1.00 38.01 106 VAL A N 1
ATOM 731 C CA . VAL A 1 107 ? -11.786 -3.721 4.550 1.00 37.94 106 VAL A CA 1
ATOM 732 C C . VAL A 1 107 ? -12.705 -3.111 5.622 1.00 37.35 106 VAL A C 1
ATOM 733 O O . VAL A 1 107 ? -12.330 -3.043 6.785 1.00 35.70 106 VAL A O 1
ATOM 737 N N . GLN A 1 108 ? -13.902 -2.694 5.229 1.00 37.48 107 GLN A N 1
ATOM 738 C CA . GLN A 1 108 ? -14.789 -1.959 6.124 1.00 37.22 107 GLN A CA 1
ATOM 739 C C . GLN A 1 108 ? -15.070 -2.666 7.441 1.00 38.09 107 GLN A C 1
ATOM 740 O O . GLN A 1 108 ? -14.970 -2.061 8.511 1.00 37.98 107 GLN A O 1
ATOM 743 N N . GLU A 1 109 ? -15.434 -3.942 7.361 1.00 36.95 108 GLU A N 1
ATOM 744 C CA . GLU A 1 109 ? -15.759 -4.711 8.546 1.00 36.29 108 GLU A CA 1
ATOM 745 C C . GLU A 1 109 ? -14.551 -4.799 9.461 1.00 36.24 108 GLU A C 1
ATOM 746 O O . GLU A 1 109 ? -14.679 -4.605 10.676 1.00 34.81 108 GLU A O 1
ATOM 752 N N . ILE A 1 110 ? -13.385 -5.079 8.880 1.00 35.56 109 ILE A N 1
ATOM 753 C CA . ILE A 1 110 ? -12.155 -5.231 9.673 1.00 35.22 109 ILE A CA 1
ATOM 754 C C . ILE A 1 110 ? -11.730 -3.906 10.338 1.00 36.25 109 ILE A C 1
ATOM 755 O O . ILE A 1 110 ? -11.333 -3.879 11.510 1.00 34.22 109 ILE A O 1
ATOM 760 N N . LEU A 1 111 ? -11.805 -2.825 9.573 1.00 34.60 110 LEU A N 1
ATOM 761 C CA . LEU A 1 111 ? -11.441 -1.502 10.051 1.00 35.21 110 LEU A CA 1
ATOM 762 C C . LEU A 1 111 ? -12.359 -1.070 11.171 1.00 35.64 110 LEU A C 1
ATOM 763 O O . LEU A 1 111 ? -11.899 -0.571 12.186 1.00 37.92 110 LEU A O 1
ATOM 768 N N . ASP A 1 112 ? -13.659 -1.239 10.975 1.00 36.59 111 ASP A N 1
ATOM 769 C CA . ASP A 1 112 ? -14.623 -0.842 11.990 1.00 38.83 111 ASP A CA 1
ATOM 770 C C . ASP A 1 112 ? -14.433 -1.643 13.277 1.00 37.92 111 ASP A C 1
ATOM 771 O O . ASP A 1 112 ? -14.499 -1.088 14.364 1.00 37.80 111 ASP A O 1
ATOM 776 N N . ARG A 1 113 ? -14.160 -2.936 13.163 1.00 38.74 112 ARG A N 1
ATOM 777 C CA . ARG A 1 113 ? -13.892 -3.726 14.354 1.00 37.51 112 ARG A CA 1
ATOM 778 C C . ARG A 1 113 ? -12.647 -3.258 15.072 1.00 35.93 112 ARG A C 1
ATOM 779 O O . ARG A 1 113 ? -12.634 -3.179 16.285 1.00 33.43 112 ARG A O 1
ATOM 787 N N . THR A 1 114 ? -11.588 -2.966 14.326 1.00 35.67 113 THR A N 1
ATOM 788 C CA . THR A 1 114 ? -10.330 -2.510 14.930 1.00 34.43 113 THR A CA 1
ATOM 789 C C . THR A 1 114 ? -10.496 -1.160 15.637 1.00 35.15 113 THR A C 1
ATOM 790 O O . THR A 1 114 ? -9.914 -0.916 16.705 1.00 34.32 113 THR A O 1
ATOM 794 N N . LEU A 1 115 ? -11.293 -0.279 15.037 1.00 34.79 114 LEU A N 1
ATOM 795 C CA . LEU A 1 115 ? -11.519 1.047 15.606 1.00 33.87 114 LEU A CA 1
ATOM 796 C C . LEU A 1 115 ? -12.216 0.979 16.961 1.00 35.45 114 LEU A C 1
ATOM 797 O O . LEU A 1 115 ? -12.095 1.911 17.751 1.00 36.40 114 LEU A O 1
ATOM 802 N N . GLU A 1 116 ? -12.931 -0.120 17.235 1.00 33.47 115 GLU A N 1
ATOM 803 C CA . GLU A 1 116 ? -13.580 -0.283 18.511 1.00 35.45 115 GLU A CA 1
ATOM 804 C C . GLU A 1 116 ? -12.538 -0.322 19.627 1.00 36.00 115 GLU A C 1
ATOM 805 O O . GLU A 1 116 ? -12.860 -0.069 20.780 1.00 34.70 115 GLU A O 1
ATOM 811 N N . LEU A 1 117 ? -11.292 -0.650 19.299 1.00 34.85 116 LEU A N 1
ATOM 812 C CA . LEU A 1 117 ? -10.226 -0.681 20.292 1.00 35.63 116 LEU A CA 1
ATOM 813 C C . LEU A 1 117 ? -9.762 0.713 20.754 1.00 36.41 116 LEU A C 1
ATOM 814 O O . LEU A 1 117 ? -9.179 0.850 21.822 1.00 35.16 116 LEU A O 1
ATOM 819 N N . ALA A 1 118 ? -9.995 1.742 19.957 1.00 35.75 117 ALA A N 1
ATOM 820 C CA . ALA A 1 118 ? -9.555 3.091 20.321 1.00 35.20 117 ALA A CA 1
ATOM 821 C C . ALA A 1 118 ? -10.493 4.116 19.720 1.00 36.47 117 ALA A C 1
ATOM 822 O O . ALA A 1 118 ? -10.120 4.817 18.785 1.00 38.59 117 ALA A O 1
ATOM 824 N N . PRO A 1 119 ? -11.729 4.206 20.233 1.00 39.35 118 PRO A N 1
ATOM 825 C CA . PRO A 1 119 ? -12.640 5.153 19.593 1.00 40.90 118 PRO A CA 1
ATOM 826 C C . PRO A 1 119 ? -12.095 6.569 19.622 1.00 39.91 118 PRO A C 1
ATOM 827 O O . PRO A 1 119 ? -11.496 6.993 20.611 1.00 40.45 118 PRO A O 1
ATOM 831 N N . GLY A 1 120 ? -12.279 7.275 18.522 1.00 42.55 119 GLY A N 1
ATOM 832 C CA . GLY A 1 120 ? -11.808 8.643 18.396 1.00 43.67 119 GLY A CA 1
ATOM 833 C C . GLY A 1 120 ? -10.334 8.791 18.059 1.00 43.18 119 GLY A C 1
ATOM 834 O O . GLY A 1 120 ? -9.844 9.902 17.920 1.00 43.47 119 GLY A O 1
ATOM 835 N N . CYS A 1 121 ? -9.604 7.693 17.926 1.00 41.15 120 CYS A N 1
ATOM 836 C CA . CYS A 1 121 ? -8.205 7.819 17.599 1.00 37.92 120 CYS A CA 1
ATOM 837 C C . CYS A 1 121 ? -8.050 8.475 16.232 1.00 36.99 120 CYS A C 1
ATOM 838 O O . CYS A 1 121 ? -9.017 8.583 15.450 1.00 35.76 120 CYS A O 1
ATOM 841 N N . VAL A 1 122 ? -6.835 8.954 15.977 1.00 33.88 121 VAL A N 1
ATOM 842 C CA . VAL A 1 122 ? -6.512 9.703 14.766 1.00 33.06 121 VAL A CA 1
ATOM 843 C C . VAL A 1 122 ? -5.375 9.121 13.952 1.00 31.98 121 VAL A C 1
ATOM 844 O O . VAL A 1 122 ? -5.158 9.529 12.818 1.00 33.22 121 VAL A O 1
ATOM 848 N N . SER A 1 123 ? -4.646 8.162 14.502 1.00 31.12 122 SER A N 1
ATOM 849 C CA . SER A 1 123 ? -3.474 7.618 13.816 1.00 33.66 122 SER A CA 1
ATOM 850 C C . SER A 1 123 ? -3.602 6.130 13.514 1.00 34.13 122 SER A C 1
ATOM 851 O O . SER A 1 123 ? -4.107 5.362 14.329 1.00 32.79 122 SER A O 1
ATOM 854 N N . VAL A 1 124 ? -3.123 5.725 12.335 1.00 34.00 123 VAL A N 1
ATOM 855 C CA . VAL A 1 124 ? -3.205 4.347 11.915 1.00 34.75 123 VAL A CA 1
ATOM 856 C C . VAL A 1 124 ? -1.986 3.889 11.136 1.00 33.89 123 VAL A C 1
ATOM 857 O O . VAL A 1 124 ? -1.415 4.644 10.338 1.00 32.67 123 VAL A O 1
ATOM 861 N N . ARG A 1 125 ? -1.587 2.644 11.383 1.00 32.51 124 ARG A N 1
ATOM 862 C CA . ARG A 1 125 ? -0.616 1.952 10.543 1.00 32.64 124 ARG A CA 1
ATOM 863 C C . ARG A 1 125 ? -1.201 0.576 10.342 1.00 35.29 124 ARG A C 1
ATOM 864 O O . ARG A 1 125 ? -1.686 -0.032 11.310 1.00 37.04 124 ARG A O 1
ATOM 872 N N . SER A 1 126 ? -1.211 0.117 9.087 1.00 35.13 125 SER A N 1
ATOM 873 C CA . SER A 1 126 ? -1.771 -1.196 8.752 1.00 34.73 125 SER A CA 1
ATOM 874 C C . SER A 1 126 ? -0.780 -2.307 9.013 1.00 34.70 125 SER A C 1
ATOM 875 O O . SER A 1 126 ? 0.403 -2.171 8.713 1.00 34.50 125 SER A O 1
ATOM 878 N N . HIS A 1 127 ? -1.266 -3.429 9.561 1.00 32.98 126 HIS A N 1
ATOM 879 C CA . HIS A 1 127 ? -0.436 -4.599 9.694 1.00 34.98 126 HIS A CA 1
ATOM 880 C C . HIS A 1 127 ? 0.005 -4.983 8.291 1.00 35.99 126 HIS A C 1
ATOM 881 O O . HIS A 1 127 ? -0.802 -4.938 7.343 1.00 33.95 126 HIS A O 1
ATOM 888 N N . SER A 1 128 ? 1.297 -5.275 8.154 1.00 33.58 127 SER A N 1
ATOM 889 C CA . SER A 1 128 ? 1.923 -5.588 6.852 1.00 34.52 127 SER A CA 1
ATOM 890 C C . SER A 1 128 ? 1.831 -4.451 5.821 1.00 35.10 127 SER A C 1
ATOM 891 O O . SER A 1 128 ? 2.017 -4.675 4.623 1.00 35.17 127 SER A O 1
ATOM 894 N N . LEU A 1 129 ? 1.533 -3.248 6.309 1.00 32.04 128 LEU A N 1
ATOM 895 C CA . LEU A 1 129 ? 1.507 -2.044 5.480 1.00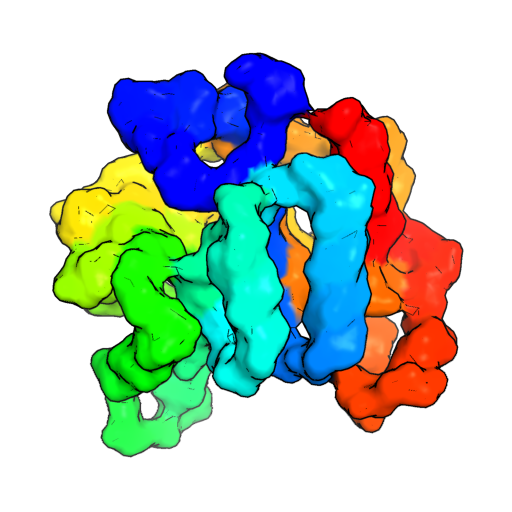 33.66 128 LEU A CA 1
ATOM 896 C C . LEU A 1 129 ? 0.553 -2.194 4.319 1.00 32.47 128 LEU A C 1
ATOM 897 O O . LEU A 1 129 ? 0.799 -1.715 3.204 1.00 33.23 128 LEU A O 1
ATOM 902 N N . VAL A 1 130 ? -0.566 -2.870 4.587 1.00 33.68 129 VAL A N 1
ATOM 903 C CA . VAL A 1 130 ? -1.601 -3.009 3.588 1.00 30.22 129 VAL A CA 1
ATOM 904 C C . VAL A 1 130 ? -2.271 -1.644 3.393 1.00 31.72 129 VAL A C 1
ATOM 905 O O . VAL A 1 130 ? -2.799 -1.041 4.339 1.00 31.38 129 VAL A O 1
ATOM 909 N N . GLN A 1 131 ? -2.270 -1.150 2.160 1.00 32.68 130 GLN A N 1
ATOM 910 C CA . GLN A 1 131 ? -2.815 0.176 1.861 1.00 33.03 130 GLN A CA 1
ATOM 911 C C . GLN A 1 131 ? -3.291 0.206 0.418 1.00 33.76 130 GLN A C 1
ATOM 912 O O . GLN A 1 131 ? -2.930 -0.677 -0.387 1.00 31.15 130 GLN A O 1
ATOM 918 N N . ALA A 1 132 ? -4.157 1.187 0.127 1.00 31.79 131 ALA A N 1
ATOM 919 C CA . ALA A 1 132 ? -4.744 1.375 -1.178 1.00 30.30 131 ALA A CA 1
ATOM 920 C C . ALA A 1 132 ? -5.460 2.725 -1.105 1.00 31.08 131 ALA A C 1
ATOM 921 O O . ALA A 1 132 ? -5.804 3.211 -0.020 1.00 31.26 131 ALA A O 1
ATOM 923 N N . THR A 1 133 ? -5.734 3.303 -2.255 1.00 30.82 132 THR A N 1
ATOM 924 C CA . THR A 1 133 ? -6.521 4.517 -2.282 1.00 30.95 132 THR A CA 1
ATOM 925 C C . THR A 1 133 ? -7.857 4.355 -1.548 1.00 33.62 132 THR A C 1
ATOM 926 O O . THR A 1 133 ? -8.249 5.259 -0.801 1.00 36.33 132 THR A O 1
ATOM 930 N N . SER A 1 134 ? -8.585 3.250 -1.748 1.00 32.10 133 SER A N 1
ATOM 931 C CA . SER A 1 134 ? -9.881 3.114 -1.081 1.00 33.59 133 SER A CA 1
ATOM 932 C C . SER A 1 134 ? -9.698 2.936 0.428 1.00 32.91 133 SER A C 1
ATOM 933 O O . SER A 1 134 ? -10.508 3.415 1.221 1.00 33.84 133 SER A O 1
ATOM 936 N N . ILE A 1 135 ? -8.623 2.265 0.823 1.00 31.89 134 ILE A N 1
ATOM 937 C CA . ILE A 1 135 ? -8.326 2.081 2.249 1.00 33.12 134 ILE A CA 1
ATOM 938 C C . ILE A 1 135 ? -8.110 3.457 2.902 1.00 33.00 134 ILE A C 1
ATOM 939 O O . ILE A 1 135 ? -8.723 3.758 3.927 1.00 34.34 134 ILE A O 1
ATOM 944 N N . LEU A 1 136 ? -7.268 4.295 2.302 1.00 34.02 135 LEU A N 1
ATOM 945 C CA . LEU A 1 136 ? -7.047 5.649 2.833 1.00 33.68 135 LEU A CA 1
ATOM 946 C C . LEU A 1 136 ? -8.349 6.459 2.812 1.00 34.88 135 LEU A C 1
ATOM 947 O O . LEU A 1 136 ? -8.597 7.208 3.734 1.00 34.90 135 LEU A O 1
ATOM 952 N N . ASN A 1 137 ? -9.181 6.287 1.793 1.00 36.66 136 ASN A N 1
ATOM 953 C CA . ASN A 1 137 ? -10.494 6.980 1.755 1.00 36.18 136 ASN A CA 1
ATOM 954 C C . ASN A 1 137 ? -11.335 6.564 2.960 1.00 34.58 136 ASN A C 1
ATOM 955 O O . ASN A 1 137 ? -11.968 7.396 3.624 1.00 34.45 136 ASN A O 1
ATOM 976 N N . PHE A 1 139 ? -10.224 5.263 5.789 1.00 34.55 138 PHE A N 1
ATOM 977 C CA . PHE A 1 139 ? -9.589 5.759 7.007 1.00 34.27 138 PHE A CA 1
ATOM 978 C C . PHE A 1 139 ? -10.131 7.163 7.276 1.00 35.34 138 PHE A C 1
ATOM 979 O O . PHE A 1 139 ? -10.593 7.470 8.374 1.00 34.53 138 PHE A O 1
ATOM 987 N N . GLY A 1 140 ? -10.099 7.992 6.238 1.00 36.04 139 GLY A N 1
ATOM 988 C CA . GLY A 1 140 ? -10.535 9.387 6.323 1.00 37.25 139 GLY A CA 1
ATOM 989 C C . GLY A 1 140 ? -11.997 9.581 6.677 1.00 37.74 139 GLY A C 1
ATOM 990 O O . GLY A 1 140 ? -12.322 10.429 7.483 1.00 36.91 139 GLY A O 1
ATOM 991 N N . GLU A 1 141 ? -12.867 8.782 6.083 1.00 37.49 140 GLU A N 1
ATOM 992 C CA . GLU A 1 141 ? -14.283 8.796 6.428 1.00 40.53 140 GLU A CA 1
ATOM 993 C C . GLU A 1 141 ? -14.469 8.485 7.912 1.00 38.45 140 GLU A C 1
ATOM 994 O O . GLU A 1 141 ? -15.358 9.020 8.523 1.00 35.47 140 GLU A O 1
ATOM 1000 N N . ARG A 1 142 ? -13.649 7.608 8.480 1.00 36.55 141 ARG A N 1
ATOM 1001 C CA . ARG A 1 142 ? -13.752 7.261 9.908 1.00 37.75 141 ARG A CA 1
ATOM 1002 C C . ARG A 1 142 ? -12.984 8.218 10.821 1.00 36.83 141 ARG A C 1
ATOM 1003 O O . ARG A 1 142 ? -12.743 7.930 11.995 1.00 39.68 141 ARG A O 1
ATOM 1011 N N . ARG A 1 143 ? -12.584 9.345 10.270 1.00 38.61 142 ARG A N 1
ATOM 1012 C CA . ARG A 1 143 ? -11.954 10.414 11.023 1.00 41.26 142 ARG A CA 1
ATOM 1013 C C . ARG A 1 143 ? -10.546 10.137 11.511 1.00 39.93 142 ARG A C 1
ATOM 1014 O O . ARG A 1 143 ? -10.091 10.776 12.448 1.00 38.80 142 ARG A O 1
ATOM 1019 N N . LEU A 1 144 ? -9.847 9.196 10.872 1.00 38.73 143 LEU A N 1
ATOM 1020 C CA . LEU A 1 144 ? -8.423 9.036 11.075 1.00 37.55 143 LEU A CA 1
ATOM 1021 C C . LEU A 1 144 ? -7.749 10.193 10.330 1.00 39.30 143 LEU A C 1
ATOM 1022 O O . LEU A 1 144 ? -8.220 10.595 9.267 1.00 37.59 143 LEU A O 1
ATOM 1027 N N . ARG A 1 145 ? -6.687 10.761 10.898 1.00 36.53 144 ARG A N 1
ATOM 1028 C CA . ARG A 1 145 ? -6.006 11.887 10.284 1.00 34.91 144 ARG A CA 1
ATOM 1029 C C . ARG A 1 145 ? -4.592 11.589 9.894 1.00 33.85 144 ARG A C 1
ATOM 1030 O O . ARG A 1 145 ? -4.045 12.263 9.032 1.00 38.66 144 ARG A O 1
ATOM 1032 N N . TYR A 1 146 ? -3.938 10.638 10.544 1.00 32.32 145 TYR A N 1
ATOM 1033 C CA . TYR A 1 146 ? -2.562 10.378 10.216 1.00 31.38 145 TYR A CA 1
ATOM 1034 C C . TYR A 1 146 ? -2.347 8.959 9.702 1.00 31.85 145 TYR A C 1
ATOM 1035 O O . TYR A 1 146 ? -2.521 7.994 10.459 1.00 34.93 145 TYR A O 1
ATOM 1044 N N . ASP A 1 147 ? -1.921 8.840 8.449 1.00 30.94 146 ASP A N 1
ATOM 1045 C CA . ASP A 1 147 ? -1.554 7.551 7.889 1.00 31.56 146 ASP A CA 1
ATOM 1046 C C . ASP A 1 147 ? -0.037 7.316 8.037 1.00 32.82 146 ASP A C 1
ATOM 1047 O O . ASP A 1 147 ? 0.763 8.166 7.648 1.00 35.53 146 ASP A O 1
ATOM 1052 N N . CYS A 1 148 ? 0.344 6.181 8.621 1.00 31.76 147 CYS A N 1
ATOM 1053 C CA . CYS A 1 148 ? 1.730 5.858 8.918 1.00 32.62 147 CYS A CA 1
ATOM 1054 C C . CYS A 1 148 ? 2.197 4.627 8.154 1.00 35.01 147 CYS A C 1
ATOM 1055 O O . CYS A 1 148 ? 3.035 3.889 8.633 1.00 33.01 147 CYS A O 1
ATOM 1058 N N . ASN A 1 149 ? 1.697 4.462 6.929 1.00 35.06 148 ASN A N 1
ATOM 1059 C CA . ASN A 1 149 ? 1.940 3.245 6.122 1.00 34.74 148 ASN A CA 1
ATOM 1060 C C . ASN A 1 149 ? 3.085 3.271 5.093 1.00 33.95 148 ASN A C 1
ATOM 1061 O O . ASN A 1 149 ? 3.410 2.245 4.523 1.00 35.31 148 ASN A O 1
ATOM 1066 N N . ILE A 1 150 ? 3.678 4.437 4.855 1.00 31.87 149 ILE A N 1
ATOM 1067 C CA . ILE A 1 150 ? 4.803 4.571 3.898 1.00 32.46 149 ILE A CA 1
ATOM 1068 C C . ILE A 1 150 ? 6.140 4.437 4.629 1.00 34.23 149 ILE A C 1
ATOM 1069 O O . ILE A 1 150 ? 6.454 5.244 5.528 1.00 33.70 149 ILE A O 1
ATOM 1074 N N . LEU A 1 151 ? 6.927 3.442 4.234 1.00 33.20 150 LEU A N 1
ATOM 1075 C CA . LEU A 1 151 ? 8.238 3.240 4.781 1.00 33.16 150 LEU A CA 1
ATOM 1076 C C . LEU A 1 151 ? 9.257 3.606 3.722 1.00 33.99 150 LEU A C 1
ATOM 1077 O O . LEU A 1 151 ? 9.367 2.950 2.711 1.00 32.50 150 LEU A O 1
ATOM 1082 N N . VAL A 1 152 ? 9.995 4.697 3.945 1.00 31.88 151 VAL A N 1
ATOM 1083 C CA . VAL A 1 152 ? 11.100 5.055 3.085 1.00 30.54 151 VAL A CA 1
ATOM 1084 C C . VAL A 1 152 ? 12.370 4.885 3.920 1.00 31.64 151 VAL A C 1
ATOM 1085 O O . VAL A 1 152 ? 12.584 5.602 4.883 1.00 32.86 151 VAL A O 1
ATOM 1089 N N . PRO A 1 153 ? 13.222 3.932 3.560 1.00 32.56 152 PRO A N 1
ATOM 1090 C CA . PRO A 1 153 ? 14.396 3.655 4.387 1.00 32.38 152 PRO A CA 1
ATOM 1091 C C . PRO A 1 153 ? 15.312 4.841 4.620 1.00 34.81 152 PRO A C 1
ATOM 1092 O O . PRO A 1 153 ? 15.559 5.643 3.717 1.00 32.32 152 PRO A O 1
ATOM 1096 N N . TRP A 1 154 ? 15.813 4.949 5.837 1.00 33.09 153 TRP A N 1
ATOM 1097 C CA . TRP A 1 154 ? 16.742 6.005 6.217 1.00 34.02 153 TRP A CA 1
ATOM 1098 C C . TRP A 1 154 ? 17.957 6.124 5.312 1.00 33.96 153 TRP A C 1
ATOM 1099 O O . TRP A 1 154 ? 18.578 7.199 5.248 1.00 33.93 153 TRP A O 1
ATOM 1110 N N . ASP A 1 155 ? 18.318 5.034 4.635 1.00 32.92 154 ASP A N 1
ATOM 1111 C CA . ASP A 1 155 ? 19.512 5.013 3.797 1.00 33.94 154 ASP A CA 1
ATOM 1112 C C . ASP A 1 155 ? 19.205 5.148 2.305 1.00 36.29 154 ASP A C 1
ATOM 1113 O O . ASP A 1 155 ? 20.081 4.960 1.466 1.00 34.44 154 ASP A O 1
ATOM 1118 N N . ALA A 1 156 ? 17.972 5.496 1.969 1.00 33.54 155 ALA A N 1
ATOM 1119 C CA . ALA A 1 156 ? 17.579 5.721 0.569 1.00 34.18 155 ALA A CA 1
ATOM 1120 C C . ALA A 1 156 ? 18.097 7.048 -0.018 1.00 34.76 155 ALA A C 1
ATOM 1121 O O . ALA A 1 156 ? 17.986 7.293 -1.222 1.00 34.21 155 ALA A O 1
ATOM 1123 N N . GLY A 1 157 ? 18.617 7.936 0.827 1.00 35.29 156 GLY A N 1
ATOM 1124 C CA . GLY A 1 157 ? 19.154 9.228 0.399 1.00 32.00 156 GLY A CA 1
ATOM 1125 C C . GLY A 1 157 ? 18.082 10.294 0.289 1.00 31.62 156 GLY A C 1
ATOM 1126 O O . GLY A 1 157 ? 18.255 11.278 -0.434 1.00 34.23 156 GLY A O 1
ATOM 1127 N N . ILE A 1 158 ? 16.957 10.067 0.955 1.00 30.88 157 ILE A N 1
ATOM 1128 C CA . ILE A 1 158 ? 15.782 10.922 0.883 1.00 29.59 157 ILE A CA 1
ATOM 1129 C C . ILE A 1 158 ? 15.510 11.537 2.248 1.00 32.95 157 ILE A C 1
ATOM 1130 O O . ILE A 1 158 ? 15.289 10.813 3.247 1.00 34.45 157 ILE A O 1
ATOM 1135 N N . VAL A 1 159 ? 15.470 12.864 2.276 1.00 32.98 158 VAL A N 1
ATOM 1136 C CA . VAL A 1 159 ? 15.086 13.600 3.489 1.00 33.25 158 VAL A CA 1
ATOM 1137 C C . VAL A 1 159 ? 13.588 13.649 3.500 1.00 33.47 158 VAL A C 1
ATOM 1138 O O . VAL A 1 159 ? 12.938 14.151 2.565 1.00 31.59 158 VAL A O 1
ATOM 1142 N N . LEU A 1 160 ? 13.026 13.155 4.594 1.00 33.91 159 LEU A N 1
ATOM 1143 C CA . LEU A 1 160 ? 11.583 12.947 4.692 1.00 33.97 159 LEU A CA 1
ATOM 1144 C C . LEU A 1 160 ? 10.844 14.036 5.399 1.00 34.52 159 LEU A C 1
ATOM 1145 O O . LEU A 1 160 ? 11.386 14.651 6.342 1.00 30.49 159 LEU A O 1
ATOM 1150 N N A GLN A 1 161 ? 9.597 14.239 4.967 0.50 33.96 160 GLN A N 1
ATOM 1151 N N B GLN A 1 161 ? 9.626 14.305 4.916 0.50 34.62 160 GLN A N 1
ATOM 1152 C CA A GLN A 1 161 ? 8.678 15.239 5.504 0.50 34.51 160 GLN A CA 1
ATOM 1153 C CA B GLN A 1 161 ? 8.647 15.193 5.559 0.50 35.68 160 GLN A CA 1
ATOM 1154 C C A GLN A 1 161 ? 7.256 14.640 5.378 0.50 33.71 160 GLN A C 1
ATOM 1155 C C B GLN A 1 161 ? 7.294 14.497 5.485 0.50 35.56 160 GLN A C 1
ATOM 1156 O O A GLN A 1 161 ? 6.956 13.968 4.378 0.50 31.59 160 GLN A O 1
ATOM 1157 O O B GLN A 1 161 ? 7.076 13.617 4.634 0.50 36.65 160 GLN A O 1
ATOM 1168 N N . PRO A 1 162 ? 6.359 14.902 6.348 1.00 34.83 161 PRO A N 1
ATOM 1169 C CA . PRO A 1 162 ? 4.990 14.431 6.174 1.00 34.08 161 PRO A CA 1
ATOM 1170 C C . PRO A 1 162 ? 4.353 15.322 5.086 1.00 34.10 161 PRO A C 1
ATOM 1171 O O . PRO A 1 162 ? 4.875 16.394 4.787 1.00 31.81 161 PRO A O 1
ATOM 1175 N N . TRP A 1 163 ? 3.254 14.876 4.492 1.00 32.51 162 TRP A N 1
ATOM 1176 C CA . TRP A 1 163 ? 2.575 15.636 3.464 1.00 31.00 162 TRP A CA 1
ATOM 1177 C C . TRP A 1 163 ? 1.065 15.454 3.531 1.00 31.60 162 TRP A C 1
ATOM 1178 O O . TRP A 1 163 ? 0.570 14.519 4.149 1.00 31.32 162 TRP A O 1
ATOM 1189 N N . ARG A 1 164 ? 0.331 16.372 2.905 1.00 32.31 163 ARG A N 1
ATOM 1190 C CA . ARG A 1 164 ? -1.113 16.286 2.865 1.00 33.16 163 ARG A CA 1
ATOM 1191 C C . ARG A 1 164 ? -1.569 15.253 1.842 1.00 33.42 163 ARG A C 1
ATOM 1192 O O . ARG A 1 164 ? -1.157 15.310 0.681 1.00 31.90 163 ARG A O 1
ATOM 1200 N N . HIS A 1 165 ? -2.472 14.366 2.258 1.00 33.56 164 HIS A N 1
ATOM 1201 C CA . HIS A 1 165 ? -3.105 13.436 1.326 1.00 33.94 164 HIS A CA 1
ATOM 1202 C C . HIS A 1 165 ? -4.215 14.176 0.574 1.00 34.62 164 HIS A C 1
ATOM 1203 O O . HIS A 1 165 ? -4.724 15.189 1.065 1.00 35.11 164 HIS A O 1
ATOM 1210 N N . TRP A 1 166 ? -4.623 13.667 -0.584 1.00 33.33 165 TRP A N 1
ATOM 1211 C CA . TRP A 1 166 ? -5.635 14.341 -1.398 1.00 33.46 165 TRP A CA 1
ATOM 1212 C C . TRP A 1 166 ? -7.075 14.196 -0.908 1.00 38.51 165 TRP A C 1
ATOM 1213 O O . TRP A 1 166 ? -7.960 14.826 -1.495 1.00 37.91 165 TRP A O 1
ATOM 1224 N N . THR A 1 167 ? -7.327 13.369 0.107 1.00 39.35 166 THR A N 1
ATOM 1225 C CA . THR A 1 167 ? -8.657 13.236 0.688 1.00 46.28 166 THR A CA 1
ATOM 1226 C C . THR A 1 167 ? -8.603 13.120 2.201 1.00 49.14 166 THR A C 1
ATOM 1227 O O . THR A 1 167 ? -7.586 12.737 2.773 1.00 47.80 166 THR A O 1
ATOM 1231 N N . GLY A 1 168 ? -9.736 13.437 2.830 1.00 53.36 167 GLY A N 1
ATOM 1232 C CA . GLY A 1 168 ? -9.926 13.303 4.286 1.00 52.88 167 GLY A CA 1
ATOM 1233 C C . GLY A 1 168 ? -9.164 14.293 5.168 1.00 51.93 167 GLY A C 1
ATOM 1234 O O . GLY A 1 168 ? -9.123 14.106 6.372 1.00 56.17 167 GLY A O 1
ATOM 1235 N N . ASP A 1 169 ? -8.595 15.367 4.608 1.00 48.22 168 ASP A N 1
ATOM 1236 C CA . ASP A 1 169 ? -7.636 16.187 5.378 1.00 46.16 168 ASP A CA 1
ATOM 1237 C C . ASP A 1 169 ? -6.567 15.288 6.077 1.00 42.43 168 ASP A C 1
ATOM 1238 O O . ASP A 1 169 ? -6.006 15.674 7.096 1.00 43.50 168 ASP A O 1
ATOM 1256 N N . VAL A 1 171 ? -2.992 13.322 6.695 1.00 33.13 170 VAL A N 1
ATOM 1257 C CA . VAL A 1 171 ? -1.591 13.613 6.547 1.00 31.80 170 VAL A CA 1
ATOM 1258 C C . VAL A 1 171 ? -0.872 12.258 6.432 1.00 33.54 170 VAL A C 1
ATOM 1259 O O . VAL A 1 171 ? -1.152 11.310 7.201 1.00 36.02 170 VAL A O 1
ATOM 1263 N N . ARG A 1 172 ? -0.027 12.104 5.418 1.00 31.60 171 ARG A N 1
ATOM 1264 C CA . ARG A 1 172 ? 0.771 10.905 5.310 1.00 30.51 171 ARG A CA 1
ATOM 1265 C C . ARG A 1 172 ? 2.100 11.158 6.008 1.00 32.45 171 ARG A C 1
ATOM 1266 O O . ARG A 1 172 ? 2.794 12.160 5.762 1.00 31.28 171 ARG A O 1
ATOM 1274 N N . VAL A 1 173 ? 2.449 10.243 6.912 1.00 31.78 172 VAL A N 1
ATOM 1275 C CA . VAL A 1 173 ? 3.638 10.337 7.700 1.00 32.19 172 VAL A CA 1
ATOM 1276 C C . VAL A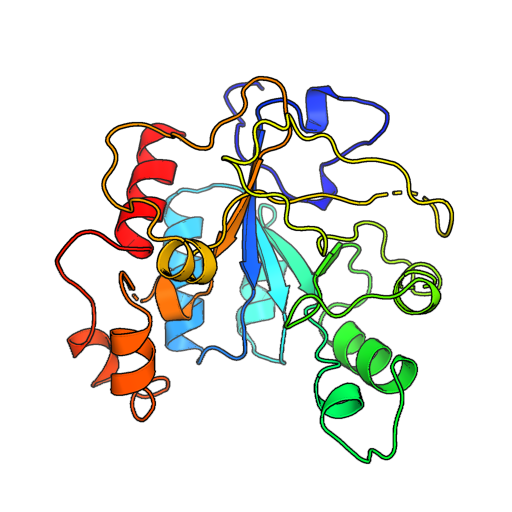 1 173 ? 4.601 9.170 7.350 1.00 32.39 172 VAL A C 1
ATOM 1277 O O . VAL A 1 173 ? 4.338 8.043 7.709 1.00 32.46 172 VAL A O 1
ATOM 1281 N N . PRO A 1 174 ? 5.715 9.450 6.633 1.00 31.76 173 PRO A N 1
ATOM 1282 C CA . PRO A 1 174 ? 6.583 8.344 6.248 1.00 32.10 173 PRO A CA 1
ATOM 1283 C C . PRO A 1 174 ? 7.532 7.987 7.391 1.00 33.77 173 PRO A C 1
ATOM 1284 O O . PRO A 1 174 ? 7.917 8.867 8.155 1.00 33.55 173 PRO A O 1
ATOM 1288 N N . TYR A 1 175 ? 7.929 6.718 7.480 1.00 33.35 174 TYR A N 1
ATOM 1289 C CA . TYR A 1 175 ? 8.846 6.292 8.522 1.00 31.67 174 TYR A CA 1
ATOM 1290 C C . TYR A 1 175 ? 10.047 5.612 7.933 1.00 33.83 174 TYR A C 1
ATOM 1291 O O . TYR A 1 175 ? 10.009 5.137 6.792 1.00 32.95 174 TYR A O 1
ATOM 1300 N N . LEU A 1 176 ? 11.155 5.694 8.671 1.00 31.89 175 LEU A N 1
ATOM 1301 C CA . LEU A 1 176 ? 12.459 5.407 8.081 1.00 31.27 175 LEU A CA 1
ATOM 1302 C C . LEU A 1 176 ? 13.294 4.262 8.693 1.00 31.22 175 LEU A C 1
ATOM 1303 O O . LEU A 1 176 ? 14.359 3.914 8.180 1.00 32.78 175 LEU A O 1
ATOM 1308 N N . TRP A 1 177 ? 12.789 3.666 9.760 1.00 33.69 176 TRP A N 1
ATOM 1309 C CA . TRP A 1 177 ? 13.480 2.582 10.455 1.00 32.81 176 TRP A CA 1
ATOM 1310 C C . TRP A 1 177 ? 12.466 1.689 11.154 1.00 33.55 176 TRP A C 1
ATOM 1311 O O . TRP A 1 177 ? 11.448 2.177 11.694 1.00 32.64 176 TRP A O 1
ATOM 1322 N N . GLU A 1 178 ? 12.718 0.376 11.107 1.00 32.98 177 GLU A N 1
ATOM 1323 C CA . GLU A 1 178 ? 11.860 -0.629 11.747 1.00 32.57 177 GLU A CA 1
ATOM 1324 C C . GLU A 1 178 ? 12.765 -1.792 12.156 1.00 31.55 177 GLU A C 1
ATOM 1325 O O . GLU A 1 178 ? 13.719 -2.159 11.429 1.00 34.07 177 GLU A O 1
ATOM 1331 N N . ASP A 1 179 ? 12.482 -2.354 13.316 1.00 33.56 178 ASP A N 1
ATOM 1332 C CA . ASP A 1 179 ? 13.344 -3.406 13.881 1.00 36.80 178 ASP A CA 1
ATOM 1333 C C . ASP A 1 179 ? 13.474 -4.638 13.019 1.00 33.85 178 ASP A C 1
ATOM 1334 O O . ASP A 1 179 ? 14.615 -5.076 12.730 1.00 36.02 178 ASP A O 1
ATOM 1339 N N . ASP A 1 180 ? 12.364 -5.240 12.618 1.00 35.03 179 ASP A N 1
ATOM 1340 C CA . ASP A 1 180 ? 12.454 -6.424 11.771 1.00 35.73 179 ASP A CA 1
ATOM 1341 C C . ASP A 1 180 ? 13.009 -6.096 10.383 1.00 35.59 179 ASP A C 1
ATOM 1342 O O . ASP A 1 180 ? 13.774 -6.883 9.811 1.00 36.77 179 ASP A O 1
ATOM 1347 N N . VAL A 1 181 ? 12.713 -4.898 9.880 1.00 36.59 180 VAL A N 1
ATOM 1348 C CA . VAL A 1 181 ? 13.290 -4.429 8.603 1.00 36.38 180 VAL A CA 1
ATOM 1349 C C . VAL A 1 181 ? 14.809 -4.220 8.691 1.00 35.70 180 VAL A C 1
ATOM 1350 O O . VAL A 1 181 ? 15.548 -4.483 7.723 1.00 39.21 180 VAL A O 1
ATOM 1354 N N . ALA A 1 182 ? 15.286 -3.804 9.865 1.00 34.45 181 ALA A N 1
ATOM 1355 C CA . ALA A 1 182 ? 16.703 -3.632 10.083 1.00 33.92 181 ALA A CA 1
ATOM 1356 C C . ALA A 1 182 ? 17.377 -4.994 9.949 1.00 34.87 181 ALA A C 1
ATOM 1357 O O . ALA A 1 182 ? 18.475 -5.115 9.375 1.00 37.22 181 ALA A O 1
ATOM 1359 N N . CYS A 1 183 ? 16.743 -6.025 10.489 1.00 35.95 182 CYS A N 1
ATOM 1360 C CA . CYS A 1 183 ? 17.281 -7.383 10.302 1.00 37.42 182 CYS A CA 1
ATOM 1361 C C . CYS A 1 183 ? 17.326 -7.740 8.811 1.00 37.93 182 CYS A C 1
ATOM 1362 O O . CYS A 1 183 ? 18.334 -8.198 8.305 1.00 39.88 182 CYS A O 1
ATOM 1365 N N . LEU A 1 184 ? 16.246 -7.508 8.088 1.00 37.32 183 LEU A N 1
ATOM 1366 C CA . LEU A 1 184 ? 16.208 -7.888 6.665 1.00 39.01 183 LEU A CA 1
ATOM 1367 C C . LEU A 1 184 ? 17.223 -7.122 5.810 1.00 40.69 183 LEU A C 1
ATOM 1368 O O . LEU A 1 184 ? 17.793 -7.681 4.885 1.00 38.57 183 LEU A O 1
ATOM 1373 N N . TYR A 1 185 ? 17.455 -5.845 6.105 1.00 36.85 184 TYR A N 1
ATOM 1374 C CA . TYR A 1 185 ? 18.441 -5.055 5.383 1.00 35.88 184 TYR A CA 1
ATOM 1375 C C . TYR A 1 185 ? 19.879 -5.154 5.966 1.00 38.99 184 TYR A C 1
ATOM 1376 O O . TYR A 1 185 ? 20.813 -4.566 5.422 1.00 34.92 184 TYR A O 1
ATOM 1385 N N . ASP A 1 186 ? 20.046 -5.865 7.072 1.00 39.20 185 ASP A N 1
ATOM 1386 C CA . ASP A 1 186 ? 21.333 -5.945 7.763 1.00 39.16 185 ASP A CA 1
ATOM 1387 C C . ASP A 1 186 ? 21.841 -4.582 8.243 1.00 39.66 185 ASP A C 1
ATOM 1388 O O . ASP A 1 186 ? 23.025 -4.298 8.160 1.00 40.81 185 ASP A O 1
ATOM 1393 N N . TRP A 1 187 ? 20.937 -3.733 8.723 1.00 37.70 186 TRP A N 1
ATOM 1394 C CA . TRP A 1 187 ? 21.322 -2.494 9.375 1.00 36.56 186 TRP A CA 1
ATOM 1395 C C . TRP A 1 187 ? 21.888 -2.802 10.758 1.00 39.45 186 TRP A C 1
ATOM 1396 O O . TRP A 1 187 ? 21.555 -3.817 11.344 1.00 40.38 186 TRP A O 1
ATOM 1407 N N . GLU A 1 188 ? 22.740 -1.915 11.265 1.00 38.67 187 GLU A N 1
ATOM 1408 C CA . GLU A 1 188 ? 23.446 -2.127 12.535 1.00 39.90 187 GLU A CA 1
ATOM 1409 C C . GLU A 1 188 ? 22.609 -1.797 13.760 1.00 37.40 187 GLU A C 1
ATOM 1410 O O . GLU A 1 188 ? 21.873 -0.803 13.773 1.00 35.54 187 GLU A O 1
ATOM 1416 N N . PHE A 1 189 ? 22.732 -2.630 14.791 1.00 35.56 188 PHE A N 1
ATOM 1417 C CA . PHE A 1 189 ? 22.075 -2.413 16.075 1.00 34.34 188 PHE A CA 1
ATOM 1418 C C . PHE A 1 189 ? 23.025 -1.808 17.095 1.00 37.27 188 PHE A C 1
ATOM 1419 O O . PHE A 1 189 ? 22.574 -1.314 18.128 1.00 38.82 188 PHE A O 1
ATOM 1427 N N . ASP A 1 190 ? 24.318 -1.811 16.772 1.00 38.45 189 ASP A N 1
ATOM 1428 C CA . ASP A 1 190 ? 25.383 -1.380 17.701 1.00 42.11 189 ASP A CA 1
ATOM 1429 C C . ASP A 1 190 ? 26.250 -0.229 17.213 1.00 43.92 189 ASP A C 1
ATOM 1430 O O . ASP A 1 190 ? 27.431 -0.150 17.549 1.00 45.69 189 ASP A O 1
ATOM 1435 N N . SER A 1 191 ? 25.689 0.655 16.425 1.00 42.59 190 SER A N 1
ATOM 1436 C CA . SER A 1 191 ? 26.388 1.875 16.026 1.00 43.91 190 SER A CA 1
ATOM 1437 C C . SER A 1 191 ? 26.524 2.817 17.230 1.00 44.03 190 SER A C 1
ATOM 1438 O O . SER A 1 191 ? 25.697 2.811 18.135 1.00 44.76 190 SER A O 1
ATOM 1441 N N . THR A 1 192 ? 27.575 3.625 17.242 1.00 45.19 191 THR A N 1
ATOM 1442 C CA . THR A 1 192 ? 27.768 4.616 18.298 1.00 48.36 191 THR A CA 1
ATOM 1443 C C . THR A 1 192 ? 27.060 5.959 18.024 1.00 47.48 191 THR A C 1
ATOM 1444 O O . THR A 1 192 ? 27.171 6.907 18.805 1.00 48.04 191 THR A O 1
ATOM 1448 N N . PHE A 1 193 ? 26.347 6.061 16.910 1.00 45.51 192 PHE A N 1
ATOM 1449 C CA . PHE A 1 193 ? 25.634 7.284 16.600 1.00 42.98 192 PHE A CA 1
ATOM 1450 C C . PHE A 1 193 ? 24.337 6.947 15.863 1.00 41.43 192 PHE A C 1
ATOM 1451 O O . PHE A 1 193 ? 24.162 5.835 15.357 1.00 36.59 192 PHE A O 1
ATOM 1459 N N . ASP A 1 194 ? 23.439 7.918 15.819 1.00 38.51 193 ASP A N 1
ATOM 1460 C CA . ASP A 1 194 ? 22.140 7.733 15.227 1.00 38.28 193 ASP A CA 1
ATOM 1461 C C . ASP A 1 194 ? 22.253 7.910 13.723 1.00 37.98 193 ASP A C 1
ATOM 1462 O O . ASP A 1 194 ? 21.926 8.971 13.172 1.00 34.97 193 ASP A O 1
ATOM 1467 N N . TYR A 1 195 ? 22.694 6.846 13.059 1.00 36.84 194 TYR A N 1
ATOM 1468 C CA . TYR A 1 195 ? 22.971 6.875 11.612 1.00 34.21 194 TYR A CA 1
ATOM 1469 C C . TYR A 1 195 ? 21.780 7.270 10.737 1.00 34.49 194 TYR A C 1
ATOM 1470 O O . TYR A 1 195 ? 21.941 7.823 9.650 1.00 33.32 194 TYR A O 1
ATOM 1479 N N . TRP A 1 196 ? 20.588 6.988 11.235 1.00 32.54 195 TRP A N 1
ATOM 1480 C CA . TRP A 1 196 ? 19.345 7.214 10.520 1.00 34.25 195 TRP A CA 1
ATOM 1481 C C . TRP A 1 196 ? 18.793 8.629 10.662 1.00 33.04 195 TRP A C 1
ATOM 1482 O O . TRP A 1 196 ? 17.865 9.016 9.921 1.00 34.21 195 TRP A O 1
ATOM 1493 N N . TYR A 1 197 ? 19.353 9.403 11.602 1.00 32.84 196 TYR A N 1
ATOM 1494 C CA . TYR A 1 197 ? 18.796 10.684 12.015 1.00 30.91 196 TYR A CA 1
ATOM 1495 C C . TYR A 1 197 ? 18.879 11.775 10.964 1.00 32.85 196 TYR A C 1
ATOM 1496 O O . TYR A 1 197 ? 19.941 12.033 10.402 1.00 31.65 196 TYR A O 1
ATOM 1505 N N . GLN A 1 198 ? 17.752 12.440 10.744 1.00 29.15 197 GLN A N 1
ATOM 1506 C CA . GLN A 1 198 ? 17.644 13.576 9.872 1.00 30.29 197 GLN A CA 1
ATOM 1507 C C . GLN A 1 198 ? 17.336 14.840 10.708 1.00 32.47 197 GLN A C 1
ATOM 1508 O O . GLN A 1 198 ? 16.202 15.023 11.202 1.00 32.94 197 GLN A O 1
ATOM 1514 N N . PRO A 1 199 ? 18.330 15.714 10.886 1.00 32.09 198 PRO A N 1
ATOM 1515 C CA . PRO A 1 199 ? 18.028 16.940 11.637 1.00 31.44 198 PRO A CA 1
ATOM 1516 C C . PRO A 1 199 ? 17.065 17.803 10.875 1.00 30.42 198 PRO A C 1
ATOM 1517 O O . PRO A 1 199 ? 16.413 18.686 11.453 1.00 29.19 198 PRO A O 1
ATOM 1521 N N . ASP A 1 200 ? 16.988 17.547 9.569 1.00 28.80 199 ASP A N 1
ATOM 1522 C CA . ASP A 1 200 ? 16.203 18.328 8.619 1.00 31.29 199 ASP A CA 1
ATOM 1523 C C . ASP A 1 200 ? 14.944 17.615 8.104 1.00 30.18 199 ASP A C 1
ATOM 1524 O O . ASP A 1 200 ? 14.291 18.118 7.192 1.00 31.15 199 ASP A O 1
ATOM 1529 N N . GLY A 1 201 ? 14.596 16.495 8.706 1.00 31.48 200 GLY A N 1
ATOM 1530 C CA . GLY A 1 201 ? 13.420 15.747 8.282 1.00 31.87 200 GLY A CA 1
ATOM 1531 C C . GLY A 1 201 ? 12.688 15.193 9.470 1.00 32.12 200 GLY A C 1
ATOM 1532 O O . GLY A 1 201 ? 13.051 15.476 10.625 1.00 34.05 200 GLY A O 1
ATOM 1533 N N . ILE A 1 202 ? 11.633 14.431 9.195 1.00 32.45 201 ILE A N 1
ATOM 1534 C CA . ILE A 1 202 ? 10.888 13.736 10.216 1.00 30.56 201 ILE A CA 1
ATOM 1535 C C . ILE A 1 202 ? 11.486 12.362 10.465 1.00 32.07 201 ILE A C 1
ATOM 1536 O O . ILE A 1 202 ? 11.840 11.664 9.522 1.00 32.98 201 ILE A O 1
ATOM 1541 N N . ASN A 1 203 ? 11.611 11.954 11.739 1.00 30.10 202 ASN A N 1
ATOM 1542 C CA . ASN A 1 203 ? 12.235 10.678 12.106 1.00 32.89 202 ASN A CA 1
ATOM 1543 C C . ASN A 1 203 ? 11.286 9.743 12.849 1.00 33.63 202 ASN A C 1
ATOM 1544 O O . ASN A 1 203 ? 11.136 9.840 14.082 1.00 34.88 202 ASN A O 1
ATOM 1549 N N . VAL A 1 204 ? 10.589 8.888 12.110 1.00 31.59 203 VAL A N 1
ATOM 1550 C CA . VAL A 1 204 ? 9.638 7.960 12.698 1.00 31.24 203 VAL A CA 1
ATOM 1551 C C . VAL A 1 204 ? 10.280 6.568 12.678 1.00 33.91 203 VAL A C 1
ATOM 1552 O O . VAL A 1 204 ? 10.799 6.112 11.634 1.00 31.76 203 VAL A O 1
ATOM 1556 N N . LEU A 1 205 ? 10.294 5.918 13.846 1.00 30.24 204 LEU A N 1
ATOM 1557 C CA . LEU A 1 205 ? 10.847 4.568 13.969 1.00 33.81 204 LEU A CA 1
ATOM 1558 C C . LEU A 1 205 ? 9.737 3.655 14.448 1.00 34.53 204 LEU A C 1
ATOM 1559 O O . LEU A 1 205 ? 8.862 4.086 15.216 1.00 36.18 204 LEU A O 1
ATOM 1564 N N . ASP A 1 206 ? 9.760 2.406 13.988 1.00 32.57 205 ASP A N 1
ATOM 1565 C CA . ASP A 1 206 ? 8.765 1.410 14.343 1.00 32.16 205 ASP A CA 1
ATOM 1566 C C . ASP A 1 206 ? 9.415 0.215 15.048 1.00 33.24 205 ASP A C 1
ATOM 1567 O O . ASP A 1 206 ? 10.276 -0.471 14.469 1.00 33.87 205 ASP A O 1
ATOM 1572 N N . PHE A 1 207 ? 8.981 -0.032 16.285 1.00 32.07 206 PHE A N 1
ATOM 1573 C CA . PHE A 1 207 ? 9.441 -1.188 17.080 1.00 34.40 206 PHE A CA 1
ATOM 1574 C C . PHE A 1 207 ? 8.276 -2.127 17.399 1.00 33.54 206 PHE A C 1
ATOM 1575 O O . PHE A 1 207 ? 7.152 -1.690 17.547 1.00 34.75 206 PHE A O 1
ATOM 1583 N N . HIS A 1 208 ? 8.582 -3.404 17.542 1.00 33.44 207 HIS A N 1
ATOM 1584 C CA . HIS A 1 208 ? 7.627 -4.412 18.010 1.00 33.56 207 HIS A CA 1
ATOM 1585 C C . HIS A 1 208 ? 8.036 -4.864 19.412 1.00 32.60 207 HIS A C 1
ATOM 1586 O O . HIS A 1 208 ? 9.199 -5.175 19.646 1.00 33.11 207 HIS A O 1
ATOM 1593 N N . PRO A 1 209 ? 7.070 -4.891 20.339 1.00 32.05 208 PRO A N 1
ATOM 1594 C CA . PRO A 1 209 ? 7.293 -5.374 21.695 1.00 31.87 208 PRO A CA 1
ATOM 1595 C C . PRO A 1 209 ? 8.036 -6.704 21.751 1.00 32.37 208 PRO A C 1
ATOM 1596 O O . PRO A 1 209 ? 8.975 -6.827 22.545 1.00 31.50 208 PRO A O 1
ATOM 1600 N N . ILE A 1 210 ? 7.668 -7.645 20.877 1.00 32.15 209 ILE A N 1
ATOM 1601 C CA . ILE A 1 210 ? 8.332 -8.947 20.840 1.00 32.48 209 ILE A CA 1
ATOM 1602 C C . ILE A 1 210 ? 9.830 -8.787 20.573 1.00 31.27 209 ILE A C 1
ATOM 1603 O O . ILE A 1 210 ? 10.648 -9.457 21.206 1.00 32.65 209 ILE A O 1
ATOM 1608 N N . HIS A 1 211 ? 10.206 -7.896 19.676 1.00 31.57 210 HIS A N 1
ATOM 1609 C CA . HIS A 1 211 ? 11.645 -7.745 19.385 1.00 32.75 210 HIS A CA 1
ATOM 1610 C C . HIS A 1 211 ? 12.361 -6.970 20.459 1.00 31.81 210 HIS A C 1
ATOM 1611 O O . HIS A 1 211 ? 13.532 -7.220 20.744 1.00 31.19 210 HIS A O 1
ATOM 1618 N N . VAL A 1 212 ? 11.671 -6.021 21.081 1.00 34.66 211 VAL A N 1
ATOM 1619 C CA . VAL A 1 212 ? 12.274 -5.300 22.222 1.00 33.16 211 VAL A CA 1
ATOM 1620 C C . VAL A 1 212 ? 12.474 -6.306 23.365 1.00 31.93 211 VAL A C 1
ATOM 1621 O O . VAL A 1 212 ? 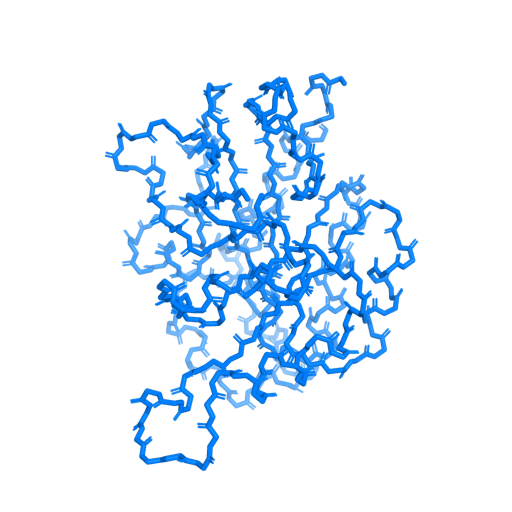13.505 -6.333 24.006 1.00 33.38 211 VAL A O 1
ATOM 1625 N N . TYR A 1 213 ? 11.483 -7.142 23.625 1.00 31.62 212 TYR A N 1
ATOM 1626 C CA . TYR A 1 213 ? 11.605 -8.141 24.682 1.00 30.49 212 TYR A CA 1
ATOM 1627 C C . TYR A 1 213 ? 12.767 -9.115 24.470 1.00 30.58 212 TYR A C 1
ATOM 1628 O O . TYR A 1 213 ? 13.498 -9.417 25.404 1.00 32.63 212 TYR A O 1
ATOM 1645 N N . ASN A 1 215 ? 15.292 -8.655 22.344 1.00 33.20 214 ASN A N 1
ATOM 1646 C CA . ASN A 1 215 ? 16.482 -7.938 21.858 1.00 31.86 214 ASN A CA 1
ATOM 1647 C C . ASN A 1 215 ? 16.929 -8.521 20.538 1.00 33.04 214 ASN A C 1
ATOM 1648 O O . ASN A 1 215 ? 18.119 -8.716 20.276 1.00 32.01 214 ASN A O 1
ATOM 1653 N N . THR A 1 216 ? 15.952 -8.723 19.670 1.00 33.17 215 THR A N 1
ATOM 1654 C CA . THR A 1 216 ? 16.183 -9.377 18.388 1.00 34.78 215 THR A CA 1
ATOM 1655 C C . THR A 1 216 ? 17.245 -8.689 17.525 1.00 35.23 215 THR A C 1
ATOM 1656 O O . THR A 1 216 ? 17.160 -7.494 17.236 1.00 34.97 215 THR A O 1
ATOM 1660 N N . GLU A 1 217 ? 18.213 -9.499 17.109 1.00 33.73 216 GLU A N 1
ATOM 1661 C CA . GLU A 1 217 ? 19.223 -9.107 16.122 1.00 34.86 216 GLU A CA 1
ATOM 1662 C C . GLU A 1 217 ? 19.118 -9.917 14.809 1.00 37.98 216 GLU A C 1
ATOM 1663 O O . GLU A 1 217 ? 19.764 -9.589 13.845 1.00 34.71 216 GLU A O 1
ATOM 1669 N N A SER A 1 218 ? 18.368 -11.016 14.829 0.50 37.75 217 SER A N 1
ATOM 1670 N N B SER A 1 218 ? 18.343 -10.996 14.816 0.50 38.76 217 SER A N 1
ATOM 1671 C CA A SER A 1 218 ? 18.138 -11.856 13.652 0.50 36.70 217 SER A CA 1
ATOM 1672 C CA B SER A 1 218 ? 18.144 -11.822 13.631 0.50 38.85 217 SER A CA 1
ATOM 1673 C C A SER A 1 218 ? 16.740 -12.423 13.759 0.50 36.54 217 SER A C 1
ATOM 1674 C C B SER A 1 218 ? 16.773 -12.460 13.741 0.50 37.56 217 SER A C 1
ATOM 1675 O O A SER A 1 218 ? 16.314 -12.831 14.837 0.50 37.08 217 SER A O 1
ATOM 1676 O O B SER A 1 218 ? 16.408 -12.969 14.799 0.50 37.97 217 SER A O 1
ATOM 1681 N N . LEU A 1 219 ? 16.022 -12.441 12.643 1.00 37.32 218 LEU A N 1
ATOM 1682 C CA . LEU A 1 219 ? 14.686 -12.991 12.623 1.00 35.76 218 LEU A CA 1
ATOM 1683 C C . LEU A 1 219 ? 14.677 -14.496 12.841 1.00 34.57 218 LEU A C 1
ATOM 1684 O O . LEU A 1 219 ? 13.629 -15.076 13.144 1.00 35.94 218 LEU A O 1
ATOM 1689 N N . ARG A 1 220 ? 15.836 -15.144 12.719 1.00 35.58 219 ARG A N 1
ATOM 1690 C CA . ARG A 1 220 ? 15.902 -16.551 12.994 1.00 36.31 219 ARG A CA 1
ATOM 1691 C C . ARG A 1 220 ? 15.694 -16.813 14.493 1.00 37.34 219 ARG A C 1
ATOM 1692 O O . ARG A 1 220 ? 15.141 -17.822 14.865 1.00 38.70 219 ARG A O 1
ATOM 1700 N N . ARG A 1 221 ? 16.140 -15.905 15.358 1.00 37.07 220 ARG A N 1
ATOM 1701 C CA . ARG A 1 221 ? 15.889 -16.034 16.801 1.00 34.97 220 ARG A CA 1
ATOM 1702 C C . ARG A 1 221 ? 14.378 -15.991 17.033 1.00 34.61 220 ARG A C 1
ATOM 1703 O O . ARG A 1 221 ? 13.801 -16.820 17.749 1.00 37.55 220 ARG A O 1
ATOM 1711 N N . TYR A 1 222 ? 13.718 -15.062 16.355 1.00 35.25 221 TYR A N 1
ATOM 1712 C CA . TYR A 1 222 ? 12.288 -14.910 16.444 1.00 33.87 221 TYR A CA 1
ATOM 1713 C C . TYR A 1 222 ? 11.572 -16.169 15.970 1.00 33.63 221 TYR A C 1
ATOM 1714 O O . TYR A 1 222 ? 10.658 -16.673 16.636 1.00 33.90 221 TYR A O 1
ATOM 1723 N N . GLU A 1 223 ? 11.991 -16.701 14.834 1.00 34.25 222 GLU A N 1
ATOM 1724 C CA . GLU A 1 223 ? 11.374 -17.912 14.310 1.00 37.46 222 GLU A CA 1
ATOM 1725 C C . GLU A 1 223 ? 11.670 -19.148 15.163 1.00 35.44 222 GLU A C 1
ATOM 1726 O O . GLU A 1 223 ? 10.780 -19.968 15.375 1.00 34.88 222 GLU A O 1
ATOM 1732 N N . ASP A 1 224 ? 12.899 -19.290 15.650 1.00 33.14 223 ASP A N 1
ATOM 1733 C CA . ASP A 1 224 ? 13.262 -20.432 16.488 1.00 34.09 223 ASP A CA 1
ATOM 1734 C C . ASP A 1 224 ? 12.505 -20.485 17.813 1.00 35.34 223 ASP A C 1
ATOM 1735 O O . ASP A 1 224 ? 12.325 -21.561 18.371 1.00 33.91 223 ASP A O 1
ATOM 1740 N N . SER A 1 225 ? 12.119 -19.326 18.332 1.00 34.76 224 SER A N 1
ATOM 1741 C CA . SER A 1 225 ? 11.490 -19.210 19.631 1.00 35.00 224 SER A CA 1
ATOM 1742 C C . SER A 1 225 ? 9.955 -19.165 19.575 1.00 36.94 224 SER A C 1
ATOM 1743 O O . SER A 1 225 ? 9.313 -18.933 20.601 1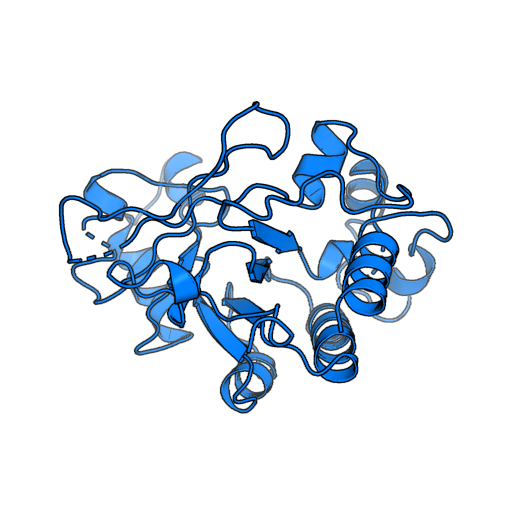.00 35.04 224 SER A O 1
ATOM 1746 N N . ARG A 1 226 ? 9.381 -19.397 18.395 1.00 39.11 225 ARG A N 1
ATOM 1747 C CA . ARG A 1 226 ? 7.949 -19.202 18.153 1.00 41.26 225 ARG A CA 1
ATOM 1748 C C . ARG A 1 226 ? 7.035 -19.815 19.188 1.00 40.77 225 ARG A C 1
ATOM 1749 O O . ARG A 1 226 ? 6.057 -19.207 19.613 1.00 38.98 225 ARG A O 1
ATOM 1757 N N . GLU A 1 227 ? 7.355 -21.027 19.601 1.00 40.07 226 GLU A N 1
ATOM 1758 C CA . GLU A 1 227 ? 6.518 -21.710 20.565 1.00 41.58 226 GLU A CA 1
ATOM 1759 C C . GLU A 1 227 ? 6.569 -21.129 21.979 1.00 40.00 226 GLU A C 1
ATOM 1760 O O . GLU A 1 227 ? 5.762 -21.522 22.812 1.00 38.25 226 GLU A O 1
ATOM 1766 N N A VAL A 1 228 ? 7.475 -20.180 22.209 0.50 37.67 227 VAL A N 1
ATOM 1767 N N B VAL A 1 228 ? 7.500 -20.219 22.271 0.50 37.86 227 VAL A N 1
ATOM 1768 C CA A VAL A 1 228 ? 7.704 -19.630 23.532 0.50 36.30 227 VAL A CA 1
ATOM 1769 C CA B VAL A 1 228 ? 7.567 -19.650 23.622 0.50 36.32 227 VAL A CA 1
ATOM 1770 C C A VAL A 1 228 ? 7.251 -18.179 23.657 0.50 34.25 227 VAL A C 1
ATOM 1771 C C B VAL A 1 228 ? 7.243 -18.163 23.669 0.50 34.52 227 VAL A C 1
ATOM 1772 O O A VAL A 1 228 ? 7.272 -17.631 24.751 0.50 32.80 227 VAL A O 1
ATOM 1773 O O B VAL A 1 228 ? 7.360 -17.559 24.726 0.50 33.92 227 VAL A O 1
ATOM 1780 N N . HIS A 1 229 ? 6.789 -17.576 22.558 1.00 34.12 228 HIS A N 1
ATOM 1781 C CA . HIS A 1 229 ? 6.464 -16.133 22.527 1.00 33.81 228 HIS A CA 1
ATOM 1782 C C . HIS A 1 229 ? 5.407 -15.681 23.510 1.00 33.18 228 HIS A C 1
ATOM 1783 O O . HIS A 1 229 ? 5.309 -14.490 23.799 1.00 32.71 228 HIS A O 1
ATOM 1790 N N . ARG A 1 230 ? 4.621 -16.611 24.034 1.00 32.56 229 ARG A N 1
ATOM 1791 C CA . ARG A 1 230 ? 3.628 -16.257 25.023 1.00 36.39 229 ARG A CA 1
ATOM 1792 C C . ARG A 1 230 ? 3.899 -16.955 26.357 1.00 37.00 229 ARG A C 1
ATOM 1793 O O . ARG A 1 230 ? 3.018 -17.009 27.198 1.00 36.25 229 ARG A O 1
ATOM 1801 N N . ASN A 1 231 ? 5.129 -17.440 26.563 1.00 35.71 230 ASN A N 1
ATOM 1802 C CA . ASN A 1 231 ? 5.518 -18.158 27.779 1.00 35.06 230 ASN A CA 1
ATOM 1803 C C . ASN A 1 231 ? 6.339 -17.235 28.676 1.00 36.76 230 ASN A C 1
ATOM 1804 O O . ASN A 1 231 ? 7.511 -16.984 28.398 1.00 36.27 230 ASN A O 1
ATOM 1809 N N . PRO A 1 232 ? 5.720 -16.690 29.732 1.00 37.00 231 PRO A N 1
ATOM 1810 C CA . PRO A 1 232 ? 6.395 -15.727 30.587 1.00 38.68 231 PRO A CA 1
ATOM 1811 C C . PRO A 1 232 ? 7.540 -16.241 31.417 1.00 41.50 231 PRO A C 1
ATOM 1812 O O . PRO A 1 232 ? 8.278 -15.431 31.956 1.00 45.85 231 PRO A O 1
ATOM 1816 N N . VAL A 1 233 ? 7.693 -17.564 31.504 1.00 41.74 232 VAL A N 1
ATOM 1817 C CA . VAL A 1 233 ? 8.780 -18.189 32.224 1.00 41.22 232 VAL A CA 1
ATOM 1818 C C . VAL A 1 233 ? 9.967 -18.435 31.316 1.00 39.61 232 VAL A C 1
ATOM 1819 O O . VAL A 1 233 ? 11.082 -18.131 31.663 1.00 44.15 232 VAL A O 1
ATOM 1823 N N . ASP A 1 234 ? 9.734 -18.969 30.131 1.00 36.56 233 ASP A N 1
ATOM 1824 C CA . ASP A 1 234 ? 10.824 -19.347 29.253 1.00 35.25 233 ASP A CA 1
ATOM 1825 C C . ASP A 1 234 ? 11.308 -18.253 28.285 1.00 33.81 233 ASP A C 1
ATOM 1826 O O . ASP A 1 234 ? 12.452 -18.291 27.834 1.00 33.17 233 ASP A O 1
ATOM 1831 N N . LEU A 1 235 ? 10.444 -17.316 27.909 1.00 33.09 234 LEU A N 1
ATOM 1832 C CA . LEU A 1 235 ? 10.826 -16.376 26.853 1.00 30.22 234 LEU A CA 1
ATOM 1833 C C . LEU A 1 235 ? 12.067 -15.571 27.178 1.00 30.66 234 LEU A C 1
ATOM 1834 O O . LEU A 1 235 ? 12.877 -15.285 26.282 1.00 31.31 234 LEU A O 1
ATOM 1839 N N . ILE A 1 236 ? 12.226 -15.193 28.442 1.00 30.41 235 ILE A N 1
ATOM 1840 C CA . ILE A 1 236 ? 13.354 -14.357 28.851 1.00 31.11 235 ILE A CA 1
ATOM 1841 C C . ILE A 1 236 ? 14.718 -15.055 28.552 1.00 29.83 235 ILE A C 1
ATOM 1842 O O . ILE A 1 236 ? 15.743 -14.380 28.321 1.00 28.82 235 ILE A O 1
ATOM 1847 N N . ARG A 1 237 ? 14.710 -16.393 28.539 1.00 30.21 236 ARG A N 1
ATOM 1848 C CA . ARG A 1 237 ? 15.924 -17.184 28.271 1.00 30.19 236 ARG A CA 1
ATOM 1849 C C . ARG A 1 237 ? 16.407 -16.982 26.816 1.00 28.93 236 ARG A C 1
ATOM 1850 O O . ARG A 1 237 ? 17.563 -17.189 26.512 1.00 30.75 236 ARG A O 1
ATOM 1858 N N . TRP A 1 238 ? 15.505 -16.578 25.942 1.00 31.00 237 TRP A N 1
ATOM 1859 C CA . TRP A 1 238 ? 15.833 -16.308 24.543 1.00 31.31 237 TRP A CA 1
ATOM 1860 C C . TRP A 1 238 ? 16.289 -14.879 24.260 1.00 34.30 237 TRP A C 1
ATOM 1861 O O . TRP A 1 238 ? 16.600 -14.558 23.112 1.00 35.28 237 TRP A O 1
ATOM 1872 N N . ARG A 1 239 ? 16.381 -14.038 25.281 1.00 34.15 238 ARG A N 1
ATOM 1873 C CA . ARG A 1 239 ? 16.861 -12.659 25.048 1.00 33.58 238 ARG A CA 1
ATOM 1874 C C . ARG A 1 239 ? 18.337 -12.623 24.619 1.00 33.20 238 ARG A C 1
ATOM 1875 O O . ARG A 1 239 ? 19.220 -13.155 25.301 1.00 35.67 238 ARG A O 1
ATOM 1883 N N . ASN A 1 240 ? 18.588 -12.010 23.477 1.00 31.21 239 ASN A N 1
ATOM 1884 C CA . ASN A 1 240 ? 19.930 -11.807 22.942 1.00 32.06 239 ASN A CA 1
ATOM 1885 C C . ASN A 1 240 ? 20.730 -10.975 23.895 1.00 34.10 239 ASN A C 1
ATOM 1886 O O . ASN A 1 240 ? 20.251 -9.964 24.354 1.00 36.64 239 ASN A O 1
ATOM 1891 N N . THR A 1 241 ? 21.942 -11.412 24.220 1.00 33.67 240 THR A N 1
ATOM 1892 C CA . THR A 1 241 ? 22.808 -10.670 25.134 1.00 35.38 240 THR A CA 1
ATOM 1893 C C . THR A 1 241 ? 23.795 -9.747 24.395 1.00 36.35 240 THR A C 1
ATOM 1894 O O . THR A 1 241 ? 24.484 -8.947 25.021 1.00 36.42 240 THR A O 1
ATOM 1898 N N A SER A 1 242 ? 23.869 -9.857 23.074 0.50 36.79 241 SER A N 1
ATOM 1899 N N B SER A 1 242 ? 23.883 -9.869 23.077 0.50 37.04 241 SER A N 1
ATOM 1900 C CA A SER A 1 242 ? 24.673 -8.923 22.273 0.50 37.42 241 SER A CA 1
ATOM 1901 C CA B SER A 1 242 ? 24.671 -8.921 22.282 0.50 37.86 241 SER A CA 1
ATOM 1902 C C A SER A 1 242 ? 23.818 -7.699 21.940 0.50 36.06 241 SER A C 1
ATOM 1903 C C B SER A 1 242 ? 23.737 -7.800 21.820 0.50 36.64 241 SER A C 1
ATOM 1904 O O A SER A 1 242 ? 22.837 -7.410 22.631 0.50 36.39 241 SER A O 1
ATOM 1905 O O B SER A 1 242 ? 22.595 -7.708 22.278 0.50 37.56 241 SER A O 1
ATOM 1910 N N . ALA A 1 243 ? 24.204 -6.961 20.902 1.00 36.28 242 ALA A N 1
ATOM 1911 C CA . ALA A 1 243 ? 23.424 -5.823 20.442 1.00 35.89 242 ALA A CA 1
ATOM 1912 C C . ALA A 1 243 ? 22.201 -6.324 19.682 1.00 34.34 242 ALA A C 1
ATOM 1913 O O . ALA A 1 243 ? 22.283 -7.320 18.936 1.00 33.63 242 ALA A O 1
ATOM 1915 N N . GLY A 1 244 ? 21.070 -5.644 19.860 1.00 34.05 243 GLY A N 1
ATOM 1916 C CA . GLY A 1 244 ? 19.880 -5.958 19.098 1.00 33.99 243 GLY A CA 1
ATOM 1917 C C . GLY A 1 244 ? 18.889 -4.816 19.208 1.00 33.51 243 GLY A C 1
ATOM 1918 O O . GLY A 1 244 ? 19.268 -3.688 19.586 1.00 32.28 243 GLY A O 1
ATOM 1919 N N . SER A 1 245 ? 17.628 -5.117 18.927 1.00 34.00 244 SER A N 1
ATOM 1920 C CA . SER A 1 245 ? 16.539 -4.128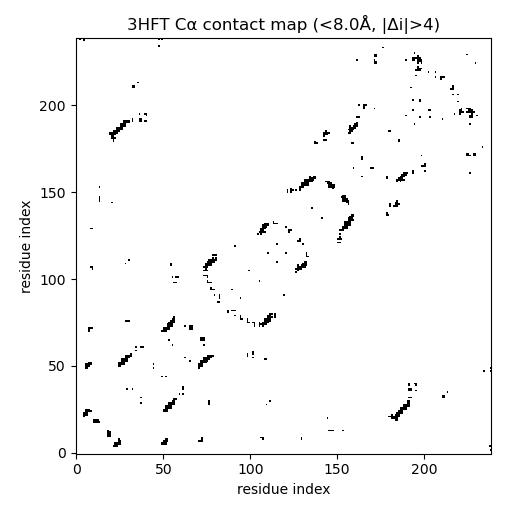 18.926 1.00 32.32 244 SER A CA 1
ATOM 1921 C C . SER A 1 245 ? 16.374 -3.424 20.258 1.00 33.94 244 SER A C 1
ATOM 1922 O O . SER A 1 245 ? 16.118 -2.221 20.297 1.00 32.63 244 SER A O 1
ATOM 1925 N N . ARG A 1 246 ? 16.532 -4.154 21.356 1.00 30.99 245 ARG A N 1
ATOM 1926 C CA . ARG A 1 246 ? 16.373 -3.591 22.687 1.00 31.31 245 ARG A CA 1
ATOM 1927 C C . ARG A 1 246 ? 17.518 -2.644 23.033 1.00 34.00 245 ARG A C 1
ATOM 1928 O O . ARG A 1 246 ? 17.297 -1.530 23.514 1.00 32.67 245 ARG A O 1
ATOM 1936 N N . THR A 1 247 ? 18.748 -3.071 22.795 1.00 33.78 246 THR A N 1
ATOM 1937 C CA . THR A 1 247 ? 19.889 -2.224 23.123 1.00 32.31 246 THR A CA 1
ATOM 1938 C C . THR A 1 247 ? 19.934 -0.995 22.193 1.00 33.83 246 THR A C 1
ATOM 1939 O O . THR A 1 247 ? 20.326 0.074 22.619 1.00 31.83 246 THR A O 1
ATOM 1943 N N . PHE A 1 248 ? 19.469 -1.135 20.954 1.00 32.37 247 PHE A N 1
ATOM 1944 C CA . PHE A 1 248 ? 19.378 -0.002 20.031 1.00 34.25 247 PHE A CA 1
ATOM 1945 C C . PHE A 1 248 ? 18.408 1.031 20.618 1.00 33.64 247 PHE A C 1
ATOM 1946 O O . PHE A 1 248 ? 18.703 2.213 20.672 1.00 33.29 247 PHE A O 1
ATOM 1954 N N . LEU A 1 249 ? 17.244 0.563 21.058 1.00 34.97 248 LEU A N 1
ATOM 1955 C CA . LEU A 1 249 ? 16.238 1.462 21.632 1.00 35.25 248 LEU A CA 1
ATOM 1956 C C . LEU A 1 249 ? 16.746 2.070 22.905 1.00 35.00 248 LEU A C 1
ATOM 1957 O O . LEU A 1 249 ? 16.559 3.264 23.145 1.00 31.98 248 LEU A O 1
ATOM 1962 N N . GLN A 1 250 ? 17.372 1.267 23.757 1.00 32.13 249 GLN A N 1
ATOM 1963 C CA . GLN A 1 250 ? 17.912 1.814 25.008 1.00 33.38 249 GLN A CA 1
ATOM 1964 C C . GLN A 1 250 ? 18.968 2.897 24.765 1.00 35.09 249 GLN A C 1
ATOM 1965 O O . GLN A 1 250 ? 18.945 3.926 25.425 1.00 34.92 249 GLN A O 1
ATOM 1971 N N . SER A 1 251 ? 19.869 2.690 23.805 1.00 36.79 250 SER A N 1
ATOM 1972 C CA . SER A 1 251 ? 20.887 3.707 23.470 1.00 38.01 250 SER A CA 1
ATOM 1973 C C . SER A 1 251 ? 20.298 4.968 22.895 1.00 37.86 250 SER A C 1
ATOM 1974 O O . SER A 1 251 ? 20.734 6.073 23.204 1.00 36.38 250 SER A O 1
ATOM 1977 N N . LEU A 1 252 ? 19.317 4.794 22.037 1.00 36.28 251 LEU A N 1
ATOM 1978 C CA . LEU A 1 252 ? 18.649 5.928 21.402 1.00 37.83 251 LEU A CA 1
ATOM 1979 C C . LEU A 1 252 ? 17.996 6.791 22.452 1.00 37.26 251 LEU A C 1
ATOM 1980 O O . LEU A 1 252 ? 18.091 8.025 22.401 1.00 38.13 251 LEU A O 1
ATOM 1985 N N . LEU A 1 253 ? 17.339 6.149 23.422 1.00 37.64 252 LEU A N 1
ATOM 1986 C CA . LEU A 1 253 ? 16.712 6.865 24.537 1.00 37.86 252 LEU A CA 1
ATOM 1987 C C . LEU A 1 253 ? 17.763 7.584 25.385 1.00 39.57 252 LEU A C 1
ATOM 1988 O O . LEU A 1 253 ? 17.617 8.781 25.677 1.00 40.30 252 LEU A O 1
ATOM 1993 N N . ALA A 1 254 ? 18.817 6.861 25.774 1.00 39.36 253 ALA A N 1
ATOM 1994 C CA . ALA A 1 254 ? 19.883 7.429 26.612 1.00 40.45 253 ALA A CA 1
ATOM 1995 C C . ALA A 1 254 ? 20.551 8.629 25.955 1.00 42.14 253 ALA A C 1
ATOM 1996 O O . ALA A 1 254 ? 20.804 9.614 26.603 1.00 43.61 253 ALA A O 1
ATOM 1998 N N . ARG A 1 255 ? 20.842 8.540 24.670 1.00 44.33 254 ARG A N 1
ATOM 1999 C CA . ARG A 1 255 ? 21.462 9.628 23.960 1.00 46.17 254 ARG A CA 1
ATOM 2000 C C . ARG A 1 255 ? 20.581 10.833 23.754 1.00 45.83 254 ARG A C 1
ATOM 2001 O O . ARG A 1 255 ? 21.108 11.893 23.460 1.00 44.43 254 ARG A O 1
ATOM 2009 N N . ASN A 1 256 ? 19.260 10.667 23.791 1.00 44.55 255 ASN A N 1
ATOM 2010 C CA . ASN A 1 256 ? 18.357 11.742 23.358 1.00 44.86 255 ASN A CA 1
ATOM 2011 C C . ASN A 1 256 ? 17.452 12.331 24.439 1.00 45.47 255 ASN A C 1
ATOM 2012 O O . ASN A 1 256 ? 16.716 13.263 24.169 1.00 46.36 255 ASN A O 1
ATOM 2017 N N . ILE A 1 257 ? 17.495 11.816 25.654 1.00 47.55 256 ILE A N 1
ATOM 2018 C CA . ILE A 1 257 ? 16.672 12.413 26.695 1.00 51.15 256 ILE A CA 1
ATOM 2019 C C . ILE A 1 257 ? 17.518 13.460 27.381 1.00 55.40 256 ILE A C 1
ATOM 2020 O O . ILE A 1 257 ? 18.742 13.477 27.207 1.00 58.03 256 ILE A O 1
#

InterPro domains:
  IPR054492 Polysaccharide deacetylase-like [PF22537] (40-224)